Protein AF-A0A8H6Y2Z5-F1 (afdb_monomer_lite)

Sequence (189 aa):
MLFTASVKALIALSAAALNVVNAATWIPTKSTVVRIPSNGARYYMNNGGKIQELYTLATSTTPSSFNTWANSTQDFSPFGVSNVAPLSDITAVAWTFNGATKTRVFYQTNDGSIRVMMCCQNPQWAVDPTVIAVAPLGVNIHAFEASDSTGSAIVVVSWEDNLGQLTQRYTTDVNNVAPTWSTPVTIST

Secondary structure (DSSP, 8-state):
--------------SSS----S------SSEEEEE-TTS-EEEEEEETTEEEEEEE--SSSSGGG----EEPS--SGGGT---BPTT--EEEEEEEETTEEEEEEEEEBTTSEEEEEEE-TTT--EE-S---EE--TT--EEEEEEE-TTSPEEEEEEEE-TTS-EEEEEEE--TTS---PPPPEE---

Foldseek 3Di:
DDDDDDDDDDDDDDDDPPPPPDDPPDDQLAKDKEQFPQFGIWIWGDDPQFIWIWDDGCPDPDPVSRPDTDTDPCRVVVQPRGQFAVLWHKEKEWDDDPNKIKMKIWTAGPQQFIWIWIAIDPGDIHTQPDGQDRAPPNWHKDWYWDADPVRFIKIKIWTQHPVRFIKIWIFRDDDPDNTDIDPIDTDDD

pLDDT: mean 74.24, std 20.59, range [26.86, 96.25]

Organism: NCBI:txid230812

Radius of gyration: 19.44 Å; chains: 1; bounding box: 44×61×53 Å

Structure (mmCIF, N/CA/C/O backbone):
data_AF-A0A8H6Y2Z5-F1
#
_entry.id   AF-A0A8H6Y2Z5-F1
#
loop_
_atom_site.group_PDB
_atom_site.id
_atom_site.type_symbol
_atom_site.label_atom_id
_atom_site.label_alt_id
_atom_site.label_comp_id
_atom_site.label_asym_id
_atom_site.label_entity_id
_atom_site.label_seq_id
_atom_site.pdbx_PDB_ins_code
_atom_site.Cartn_x
_atom_site.Cartn_y
_atom_site.Cartn_z
_atom_site.occupancy
_atom_site.B_iso_or_equiv
_atom_site.auth_seq_id
_atom_site.auth_comp_id
_atom_site.auth_asym_id
_atom_site.auth_atom_id
_atom_site.pdbx_PDB_model_num
ATOM 1 N N . MET A 1 1 ? -12.378 -48.167 30.268 1.00 34.38 1 MET A N 1
ATOM 2 C CA . MET A 1 1 ? -12.121 -46.871 30.929 1.00 34.38 1 MET A CA 1
ATOM 3 C C . MET A 1 1 ? -11.091 -46.115 30.097 1.00 34.38 1 MET A C 1
ATOM 5 O O . MET A 1 1 ? -10.106 -46.730 29.723 1.00 34.38 1 MET A O 1
ATOM 9 N N . LEU A 1 2 ? -11.352 -44.824 29.864 1.00 27.58 2 LEU A N 1
ATOM 10 C CA . LEU A 1 2 ? -10.455 -43.756 29.388 1.00 27.58 2 LEU A CA 1
ATOM 11 C C . LEU A 1 2 ? -10.121 -43.595 27.877 1.00 27.58 2 LEU A C 1
ATOM 13 O O . LEU A 1 2 ? -9.272 -44.273 27.318 1.00 27.58 2 LEU A O 1
ATOM 17 N N . PHE A 1 3 ? -10.794 -42.571 27.327 1.00 26.86 3 PHE A N 1
ATOM 18 C CA . PHE A 1 3 ? -10.381 -41.438 26.473 1.00 26.86 3 PHE A CA 1
ATOM 19 C C . PHE A 1 3 ? -9.734 -41.592 25.077 1.00 26.86 3 PHE A C 1
ATOM 21 O O . PHE A 1 3 ? -8.632 -42.085 24.883 1.00 26.86 3 PHE A O 1
ATOM 28 N N . THR A 1 4 ? -10.444 -40.956 24.138 1.00 35.00 4 THR A N 1
ATOM 29 C CA . THR A 1 4 ? -10.061 -40.326 22.864 1.00 35.00 4 THR A CA 1
ATOM 30 C C . THR A 1 4 ? -8.853 -39.382 22.930 1.00 35.00 4 THR A C 1
ATOM 32 O O . THR A 1 4 ? -8.800 -38.558 23.839 1.00 35.00 4 THR A O 1
ATOM 35 N N . ALA A 1 5 ? -8.031 -39.348 21.870 1.00 29.14 5 ALA A N 1
ATOM 36 C CA . ALA A 1 5 ? -7.597 -38.103 21.212 1.00 29.14 5 ALA A CA 1
ATOM 37 C C . ALA A 1 5 ? -6.944 -38.376 19.841 1.00 29.14 5 ALA A C 1
ATOM 39 O O . ALA A 1 5 ? -6.016 -39.171 19.716 1.00 29.14 5 ALA A O 1
ATOM 40 N N . SER A 1 6 ? -7.432 -37.674 18.816 1.00 36.19 6 SER A N 1
ATOM 41 C CA . SER A 1 6 ? -6.853 -37.582 17.475 1.00 36.19 6 SER A CA 1
ATOM 42 C C . SER A 1 6 ? -5.510 -36.849 17.499 1.00 36.19 6 SER A C 1
ATOM 44 O O . SER A 1 6 ? -5.438 -35.747 18.048 1.00 36.19 6 SER A O 1
ATOM 46 N N . VAL A 1 7 ? -4.489 -37.368 16.819 1.00 29.33 7 VAL A N 1
ATOM 47 C CA . VAL A 1 7 ? -3.251 -36.617 16.567 1.00 29.33 7 VAL A CA 1
ATOM 48 C C . VAL A 1 7 ? -3.222 -36.201 15.101 1.00 29.33 7 VAL A C 1
ATOM 50 O O . VAL A 1 7 ? -3.086 -37.023 14.198 1.00 29.33 7 VAL A O 1
ATOM 53 N N . LYS A 1 8 ? -3.409 -34.894 14.888 1.00 32.91 8 LYS A N 1
ATOM 54 C CA . LYS A 1 8 ? -3.203 -34.190 13.619 1.00 32.91 8 LYS A CA 1
ATOM 55 C C . LYS A 1 8 ? -1.786 -34.468 13.108 1.00 32.91 8 LYS A C 1
ATOM 57 O O . LYS A 1 8 ? -0.822 -34.290 13.849 1.00 32.91 8 LYS A O 1
ATOM 62 N N . ALA A 1 9 ? -1.672 -34.861 11.843 1.00 30.03 9 ALA A N 1
ATOM 63 C CA . ALA A 1 9 ? -0.396 -34.995 11.154 1.00 30.03 9 ALA A CA 1
ATOM 64 C C . ALA A 1 9 ? 0.289 -33.622 11.056 1.00 30.03 9 ALA 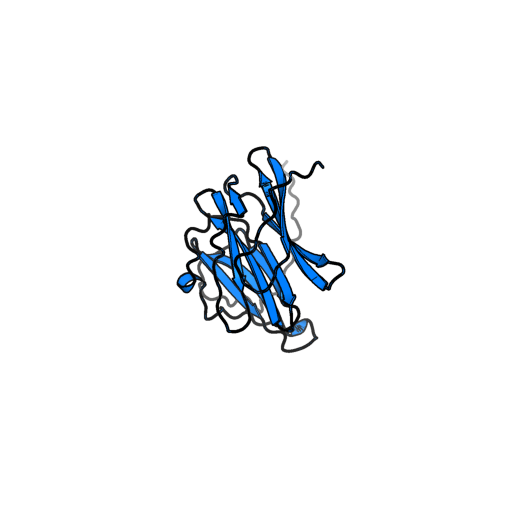A C 1
ATOM 66 O O . ALA A 1 9 ? -0.183 -32.724 10.359 1.00 30.03 9 ALA A O 1
ATOM 67 N N . LEU A 1 10 ? 1.389 -33.461 11.789 1.00 28.58 10 LEU A N 1
ATOM 68 C CA . LEU A 1 10 ? 2.304 -32.335 11.674 1.00 28.58 10 LEU A CA 1
ATOM 69 C C . LEU A 1 10 ? 3.278 -32.655 10.533 1.00 28.58 10 LEU A C 1
ATOM 71 O O . LEU A 1 10 ? 4.023 -33.631 10.605 1.00 28.58 10 LEU A O 1
ATOM 75 N N . ILE A 1 11 ? 3.234 -31.866 9.459 1.00 32.66 11 ILE A N 1
ATOM 76 C CA . ILE A 1 11 ? 4.152 -31.991 8.323 1.00 32.66 11 ILE A CA 1
ATOM 77 C C . ILE A 1 11 ? 5.562 -31.652 8.814 1.00 32.66 11 ILE A C 1
ATOM 79 O O . ILE A 1 11 ? 5.846 -30.517 9.195 1.00 32.66 11 ILE A O 1
ATOM 83 N N . ALA A 1 12 ? 6.443 -32.649 8.803 1.00 30.94 12 ALA A N 1
ATOM 84 C CA . ALA A 1 12 ? 7.867 -32.476 9.028 1.00 30.94 12 ALA A CA 1
ATOM 85 C C . ALA A 1 12 ? 8.504 -31.831 7.786 1.00 30.94 12 ALA A C 1
ATOM 87 O O . ALA A 1 12 ? 8.706 -32.498 6.772 1.00 30.94 12 ALA A O 1
ATOM 88 N N . LEU A 1 13 ? 8.834 -30.540 7.860 1.00 32.78 13 LEU A N 1
ATOM 89 C CA . LEU A 1 13 ? 9.840 -29.944 6.980 1.00 32.78 13 LEU A CA 1
ATOM 90 C C . LEU A 1 13 ? 11.221 -30.145 7.617 1.00 32.78 13 LEU A C 1
ATOM 92 O O . LEU A 1 13 ? 11.452 -29.812 8.777 1.00 32.78 13 LEU A O 1
ATOM 96 N N . SER A 1 14 ? 12.112 -30.764 6.847 1.00 34.69 14 SER A N 1
ATOM 97 C CA . SER A 1 14 ? 13.429 -31.255 7.247 1.00 34.69 14 SER A CA 1
ATOM 98 C C . SER A 1 14 ? 14.367 -30.164 7.774 1.00 34.69 14 SER A C 1
ATOM 100 O O . SER A 1 14 ? 14.517 -29.096 7.181 1.00 34.69 14 SER A O 1
ATOM 102 N N . ALA A 1 15 ? 15.059 -30.504 8.860 1.00 33.19 15 ALA A N 1
ATOM 103 C CA . ALA A 1 15 ? 15.931 -29.682 9.694 1.00 33.19 15 ALA A CA 1
ATOM 104 C C . ALA A 1 15 ? 17.289 -29.281 9.064 1.00 33.19 15 ALA A C 1
ATOM 106 O O . ALA A 1 15 ? 18.331 -29.450 9.690 1.00 33.19 15 ALA A O 1
ATOM 107 N N . ALA A 1 16 ? 17.302 -28.726 7.847 1.00 33.44 16 ALA A N 1
ATOM 108 C CA . ALA A 1 16 ? 18.544 -28.307 7.173 1.00 33.44 16 ALA A CA 1
ATOM 109 C C . ALA A 1 16 ? 18.646 -26.802 6.840 1.00 33.44 16 ALA A C 1
ATOM 111 O O . ALA A 1 16 ? 19.576 -26.399 6.149 1.00 33.44 16 ALA A O 1
ATOM 112 N N . ALA A 1 17 ? 17.748 -25.950 7.350 1.00 36.38 17 ALA A N 1
ATOM 113 C CA . ALA A 1 17 ? 17.859 -24.491 7.174 1.00 36.38 17 ALA A CA 1
ATOM 114 C C . ALA A 1 17 ? 17.464 -23.659 8.410 1.00 36.38 17 ALA A C 1
ATOM 116 O O . ALA A 1 17 ? 17.280 -22.450 8.305 1.00 36.38 17 ALA A O 1
ATOM 117 N N . LEU A 1 18 ? 17.355 -24.270 9.595 1.00 35.56 18 LEU A N 1
ATOM 118 C CA . LEU A 1 18 ? 17.044 -23.544 10.829 1.00 35.56 18 LEU A CA 1
ATOM 119 C C . LEU A 1 18 ? 18.318 -23.272 11.636 1.00 35.56 18 LEU A C 1
ATOM 121 O O . LEU A 1 18 ? 18.505 -23.786 12.731 1.00 35.56 18 LEU A O 1
ATOM 125 N N . ASN A 1 19 ? 19.202 -22.458 11.063 1.00 36.62 19 ASN A N 1
ATOM 126 C CA . ASN A 1 19 ? 20.295 -21.821 11.796 1.00 36.62 19 ASN A CA 1
ATOM 127 C C . ASN A 1 19 ? 20.024 -20.308 11.872 1.00 36.62 19 ASN A C 1
ATOM 129 O O . ASN A 1 19 ? 20.845 -19.480 11.486 1.00 36.62 19 ASN A O 1
ATOM 133 N N . VAL A 1 20 ? 18.811 -19.950 12.313 1.00 43.00 20 VAL A N 1
ATOM 134 C CA . VAL A 1 20 ? 18.453 -18.566 12.645 1.00 43.00 20 VAL A CA 1
ATOM 135 C C . VAL A 1 20 ? 18.860 -18.340 14.094 1.00 43.00 20 VAL A C 1
ATOM 137 O O . VAL A 1 20 ? 18.147 -18.657 15.042 1.00 43.00 20 VAL A O 1
ATOM 140 N N . VAL A 1 21 ? 20.082 -17.849 14.232 1.00 34.19 21 VAL A N 1
ATOM 141 C CA . VAL A 1 21 ? 20.718 -17.419 15.471 1.00 34.19 21 VAL A CA 1
ATOM 142 C C . VAL A 1 21 ? 19.841 -16.361 16.150 1.00 34.19 21 VAL A C 1
ATOM 144 O O . VAL A 1 21 ? 19.713 -15.263 15.628 1.00 34.19 21 VAL A O 1
ATOM 147 N N . ASN A 1 22 ? 19.251 -16.688 17.303 1.00 38.28 22 ASN A N 1
ATOM 148 C CA . ASN A 1 22 ? 18.897 -15.760 18.391 1.00 38.28 22 ASN A CA 1
ATOM 149 C C . ASN A 1 22 ? 18.207 -14.422 18.021 1.00 38.28 22 ASN A C 1
ATOM 151 O O . ASN A 1 22 ? 18.376 -13.419 18.715 1.00 38.28 22 ASN A O 1
ATOM 155 N N . ALA A 1 23 ? 17.417 -14.381 16.948 1.00 39.19 23 ALA A N 1
ATOM 156 C CA . ALA A 1 23 ? 16.554 -13.248 16.656 1.00 39.19 23 ALA A CA 1
ATOM 157 C C . ALA A 1 23 ? 15.327 -13.367 17.562 1.00 39.19 23 ALA A C 1
ATOM 159 O O . ALA A 1 23 ? 14.676 -14.413 17.572 1.00 39.19 23 ALA A O 1
ATOM 160 N N . ALA A 1 24 ? 15.035 -12.323 18.343 1.00 38.81 24 ALA A N 1
ATOM 161 C CA . ALA A 1 24 ? 13.789 -12.203 19.090 1.00 38.81 24 ALA A CA 1
ATOM 162 C C . ALA A 1 24 ? 12.630 -12.741 18.239 1.00 38.81 24 ALA A C 1
ATOM 164 O O . ALA A 1 24 ? 12.545 -12.410 17.056 1.00 38.81 24 ALA A O 1
ATOM 165 N N . THR A 1 25 ? 11.790 -13.600 18.820 1.00 42.88 25 THR A N 1
ATOM 166 C CA . THR A 1 25 ? 10.601 -14.183 18.186 1.00 42.88 25 THR A CA 1
ATOM 167 C C . THR A 1 25 ? 9.649 -13.068 17.777 1.00 42.88 25 THR A C 1
ATOM 169 O O . THR A 1 25 ? 8.729 -12.698 18.502 1.00 42.88 25 THR A O 1
ATOM 172 N N . TRP A 1 26 ? 9.933 -12.483 16.627 1.00 50.44 26 TRP A N 1
ATOM 173 C CA . TRP A 1 26 ? 9.213 -11.380 16.048 1.00 50.44 26 TRP A CA 1
ATOM 174 C C . TRP A 1 26 ? 8.300 -11.982 14.993 1.00 50.44 26 TRP A C 1
ATOM 176 O O . TRP A 1 26 ? 8.748 -12.438 13.942 1.00 50.44 26 TRP A O 1
ATOM 186 N N . ILE A 1 27 ? 7.019 -12.079 15.334 1.00 51.91 27 ILE A N 1
ATOM 187 C CA . ILE A 1 27 ? 5.987 -12.534 14.411 1.00 51.91 27 ILE A CA 1
ATOM 188 C C . ILE A 1 27 ? 5.351 -11.262 13.841 1.00 51.91 27 ILE A C 1
ATOM 190 O O . ILE A 1 27 ? 4.636 -10.584 14.583 1.00 51.91 27 ILE A O 1
ATOM 194 N N . PRO A 1 28 ? 5.603 -10.899 12.568 1.00 56.28 28 PRO A N 1
ATOM 195 C CA . PRO A 1 28 ? 4.847 -9.835 11.922 1.00 56.28 28 PRO A CA 1
ATOM 196 C C . PRO A 1 28 ? 3.374 -10.225 11.959 1.00 56.28 28 PRO A C 1
ATOM 198 O O . PRO A 1 28 ? 2.991 -11.264 11.426 1.00 56.28 28 PRO A O 1
ATOM 201 N N . THR A 1 29 ? 2.540 -9.421 12.608 1.00 62.94 29 THR A N 1
ATOM 202 C CA . THR A 1 29 ? 1.110 -9.727 12.735 1.00 62.94 29 THR A CA 1
ATOM 203 C C . THR A 1 29 ? 0.321 -9.343 11.488 1.00 62.94 29 THR A C 1
ATOM 205 O O . THR A 1 29 ? -0.722 -9.940 11.229 1.00 62.94 29 THR A O 1
ATOM 208 N N . LYS A 1 30 ? 0.836 -8.391 10.698 1.00 79.69 30 LYS A N 1
ATOM 209 C CA . LYS A 1 30 ? 0.305 -7.959 9.402 1.00 79.69 30 LYS A CA 1
ATOM 210 C C . LYS A 1 30 ? 1.442 -7.489 8.493 1.00 79.69 30 LYS A C 1
ATOM 212 O O . LYS A 1 30 ? 2.317 -6.725 8.913 1.00 79.69 30 LYS A O 1
ATOM 217 N N . SER A 1 31 ? 1.450 -7.988 7.265 1.00 86.19 31 SER A N 1
ATOM 218 C CA . SER A 1 31 ? 2.488 -7.729 6.275 1.00 86.19 31 SER A CA 1
ATOM 219 C C . SER A 1 31 ? 1.970 -7.994 4.868 1.00 86.19 31 SER A C 1
ATOM 221 O O . SER A 1 31 ? 0.948 -8.651 4.677 1.00 86.19 31 SER A O 1
ATOM 223 N N . THR A 1 32 ? 2.694 -7.496 3.872 1.00 90.88 32 THR A N 1
ATOM 224 C CA . THR A 1 32 ? 2.345 -7.704 2.466 1.00 90.88 32 THR A CA 1
ATOM 225 C C . THR A 1 32 ? 3.580 -7.951 1.625 1.00 90.88 32 THR A C 1
ATOM 227 O O . THR A 1 32 ? 4.652 -7.407 1.895 1.00 90.88 32 THR A O 1
ATOM 230 N N . VAL A 1 33 ? 3.417 -8.772 0.591 1.00 89.69 33 VAL A N 1
ATOM 231 C CA . VAL A 1 33 ? 4.397 -8.947 -0.478 1.00 89.69 33 VAL A CA 1
ATOM 232 C C . VAL A 1 33 ? 3.806 -8.356 -1.746 1.00 89.69 33 VAL A C 1
ATOM 234 O O . VAL A 1 33 ? 2.693 -8.704 -2.132 1.00 89.69 33 VAL A O 1
ATOM 237 N N . VAL A 1 34 ? 4.583 -7.529 -2.437 1.00 88.56 34 VAL A N 1
ATOM 238 C CA . VAL A 1 34 ? 4.234 -7.037 -3.768 1.00 88.56 34 VAL A CA 1
ATOM 239 C C . VAL A 1 34 ? 5.291 -7.467 -4.774 1.00 88.56 34 VAL A C 1
ATOM 241 O O . VAL A 1 34 ? 6.500 -7.363 -4.536 1.00 88.56 34 VAL A O 1
ATOM 244 N N . ARG A 1 35 ? 4.831 -7.967 -5.923 1.00 87.38 35 ARG A N 1
ATOM 245 C CA . ARG A 1 35 ? 5.702 -8.230 -7.066 1.00 87.38 35 ARG A CA 1
ATOM 246 C C . ARG A 1 35 ? 6.081 -6.900 -7.702 1.00 87.38 35 ARG A C 1
ATOM 248 O O . ARG A 1 35 ? 5.212 -6.112 -8.055 1.00 87.38 35 ARG A O 1
ATOM 255 N N . ILE A 1 36 ? 7.372 -6.690 -7.913 1.00 85.06 36 ILE A N 1
ATOM 256 C CA . ILE A 1 36 ? 7.870 -5.542 -8.658 1.00 85.06 36 ILE A CA 1
ATOM 257 C C . ILE A 1 36 ? 7.947 -5.926 -10.138 1.00 85.06 36 ILE A C 1
ATOM 259 O O . ILE A 1 36 ? 8.690 -6.859 -10.458 1.00 85.06 36 ILE A O 1
ATOM 263 N N . PRO A 1 37 ? 7.219 -5.238 -11.045 1.00 78.25 37 PRO A N 1
ATOM 264 C CA . PRO A 1 37 ? 7.083 -5.642 -12.448 1.00 78.25 37 PRO A CA 1
ATOM 265 C C . PRO A 1 37 ? 8.396 -5.951 -13.182 1.00 78.25 37 PRO A C 1
ATOM 267 O O . PRO A 1 37 ? 8.399 -6.791 -14.079 1.00 78.25 37 PRO A O 1
ATOM 270 N N . SER A 1 38 ? 9.513 -5.337 -12.781 1.00 71.94 38 SER A N 1
ATOM 271 C CA . SER A 1 38 ? 10.826 -5.524 -13.410 1.00 71.94 38 SER A CA 1
ATOM 272 C C . SER A 1 38 ? 11.960 -5.928 -12.461 1.00 71.94 38 SER A C 1
ATOM 274 O O . SER A 1 38 ? 13.086 -6.087 -12.920 1.00 71.94 38 SER A O 1
ATOM 276 N N . ASN A 1 39 ? 11.717 -6.072 -11.151 1.00 73.81 39 ASN A N 1
ATOM 277 C CA . ASN A 1 39 ? 12.818 -6.119 -10.178 1.00 73.81 39 ASN A CA 1
ATOM 278 C C . ASN A 1 39 ? 12.535 -6.961 -8.923 1.00 73.81 39 ASN A C 1
ATOM 280 O O . ASN A 1 39 ? 12.851 -6.573 -7.799 1.00 73.81 39 ASN A O 1
ATOM 284 N N . GLY A 1 40 ? 11.920 -8.124 -9.122 1.00 81.56 40 GLY A N 1
ATOM 285 C CA . GLY A 1 40 ? 11.704 -9.106 -8.066 1.00 81.56 40 GLY A CA 1
ATOM 286 C C . GLY A 1 40 ? 10.489 -8.809 -7.195 1.00 81.56 40 GLY A C 1
ATOM 287 O O . GLY A 1 40 ? 9.378 -8.686 -7.709 1.00 81.56 40 GLY A O 1
ATOM 288 N N . ALA A 1 41 ? 10.679 -8.759 -5.879 1.00 84.50 41 ALA A N 1
ATOM 289 C CA . ALA A 1 41 ? 9.593 -8.557 -4.926 1.00 84.50 41 ALA A CA 1
ATOM 290 C C . ALA A 1 41 ? 10.033 -7.702 -3.737 1.00 84.50 41 ALA A C 1
ATOM 292 O O . ALA A 1 41 ? 11.218 -7.624 -3.392 1.00 84.50 41 ALA A O 1
ATOM 293 N N . ARG A 1 42 ? 9.050 -7.062 -3.109 1.00 85.12 42 ARG A N 1
ATOM 294 C CA . ARG A 1 42 ? 9.203 -6.319 -1.858 1.00 85.12 42 ARG A CA 1
ATOM 295 C C . ARG A 1 42 ? 8.268 -6.896 -0.816 1.00 85.12 42 ARG A C 1
ATOM 297 O O . ARG A 1 42 ? 7.158 -7.302 -1.148 1.00 85.12 42 ARG A O 1
ATOM 304 N N . TYR A 1 43 ? 8.724 -6.917 0.425 1.00 87.06 43 TYR A N 1
ATOM 305 C CA . TYR A 1 43 ? 7.958 -7.346 1.580 1.00 87.06 43 TYR A CA 1
ATOM 306 C C . TYR A 1 43 ? 7.941 -6.216 2.601 1.00 87.06 43 TYR A C 1
ATOM 308 O O . TYR A 1 43 ? 8.998 -5.750 3.026 1.00 87.06 43 TYR A O 1
ATOM 316 N N . TYR A 1 44 ? 6.742 -5.776 2.968 1.00 87.44 44 TYR A N 1
ATOM 317 C CA . TYR A 1 44 ? 6.514 -4.667 3.884 1.00 87.44 44 TYR A CA 1
ATOM 318 C C . TYR A 1 44 ? 5.861 -5.165 5.163 1.00 87.44 44 TYR A C 1
ATOM 320 O O . TYR A 1 44 ? 4.942 -5.984 5.123 1.00 87.44 44 TYR A O 1
ATOM 328 N N . MET A 1 45 ? 6.320 -4.652 6.300 1.00 86.56 45 MET A N 1
ATOM 329 C CA . MET A 1 45 ? 5.838 -5.073 7.615 1.00 86.56 45 MET A CA 1
ATOM 330 C C . MET A 1 45 ? 5.916 -3.942 8.642 1.00 86.56 45 MET A C 1
ATOM 332 O O . MET A 1 45 ? 6.770 -3.063 8.527 1.00 86.56 45 MET A O 1
ATOM 336 N N . ASN A 1 46 ? 5.056 -3.978 9.664 1.00 85.44 46 ASN A N 1
ATOM 337 C CA . ASN A 1 46 ? 5.139 -3.047 10.788 1.00 85.44 46 ASN A CA 1
ATOM 338 C C . ASN A 1 46 ? 6.183 -3.542 11.790 1.00 85.44 46 ASN A C 1
ATOM 340 O O . ASN A 1 46 ? 5.928 -4.521 12.485 1.00 85.44 46 ASN A O 1
ATOM 344 N N . ASN A 1 47 ? 7.305 -2.837 11.908 1.00 82.19 47 ASN A N 1
ATOM 345 C CA . ASN A 1 47 ? 8.339 -3.087 12.901 1.00 82.19 47 ASN A CA 1
ATOM 346 C C . ASN A 1 47 ? 8.395 -1.944 13.926 1.00 82.19 47 ASN A C 1
ATOM 348 O O . ASN A 1 47 ? 8.990 -0.893 13.685 1.00 82.19 47 ASN A O 1
ATOM 352 N N . GLY A 1 48 ? 7.752 -2.145 15.080 1.00 79.62 48 GLY A N 1
ATOM 353 C CA . GLY A 1 48 ? 7.843 -1.217 16.211 1.00 79.62 48 GLY A CA 1
ATOM 354 C C . GLY A 1 48 ? 7.261 0.173 15.930 1.00 79.62 48 GLY A C 1
ATOM 355 O O . GLY A 1 48 ? 7.834 1.173 16.359 1.00 79.62 48 GLY A O 1
ATOM 356 N N . GLY A 1 49 ? 6.152 0.252 15.186 1.00 83.88 49 GLY A N 1
ATOM 357 C CA . GLY A 1 49 ? 5.503 1.520 14.833 1.00 83.88 49 GLY A CA 1
ATOM 358 C C . GLY A 1 49 ? 6.111 2.219 13.615 1.00 83.88 49 GLY A C 1
ATOM 359 O O . GLY A 1 49 ? 5.804 3.3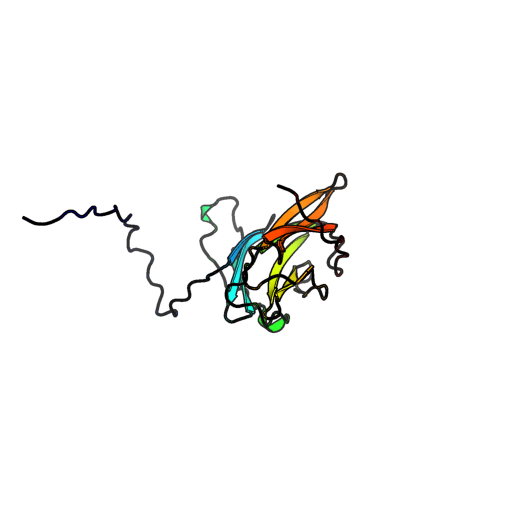85 13.354 1.00 83.88 49 GLY A O 1
ATOM 360 N N . LYS A 1 50 ? 6.964 1.510 12.873 1.00 84.38 50 LYS A N 1
ATOM 361 C CA . LYS A 1 50 ? 7.563 1.922 11.599 1.00 84.38 50 LYS A CA 1
ATOM 362 C C . LYS A 1 50 ? 7.245 0.880 10.533 1.00 84.38 50 LYS A C 1
ATOM 364 O O . LYS A 1 50 ? 6.943 -0.263 10.862 1.00 84.38 50 LYS A O 1
ATOM 369 N N . ILE A 1 51 ? 7.370 1.240 9.260 1.00 85.19 51 ILE A N 1
ATOM 370 C CA . ILE A 1 51 ? 7.374 0.248 8.175 1.00 85.19 51 ILE A CA 1
ATOM 371 C C . ILE A 1 51 ? 8.816 -0.200 7.937 1.00 85.19 51 ILE A C 1
ATOM 373 O O . ILE A 1 51 ? 9.732 0.620 7.927 1.00 85.19 51 ILE A O 1
ATOM 377 N N . GLN A 1 52 ? 9.023 -1.496 7.736 1.00 82.44 52 GLN A N 1
ATOM 378 C CA . GLN A 1 52 ? 10.285 -2.066 7.269 1.00 82.44 52 GLN A CA 1
ATOM 379 C C . GLN A 1 52 ? 10.077 -2.716 5.900 1.00 82.44 52 GLN A C 1
ATOM 381 O O . GLN A 1 52 ? 9.072 -3.395 5.687 1.00 82.44 52 GLN A O 1
ATOM 386 N N . GLU A 1 53 ? 11.034 -2.518 4.989 1.00 83.25 53 GLU A N 1
ATOM 387 C CA . GLU A 1 53 ? 11.110 -3.199 3.693 1.00 83.25 53 GLU A CA 1
ATOM 388 C C . GLU A 1 53 ? 12.211 -4.256 3.705 1.00 83.25 53 GLU A C 1
ATOM 390 O O . GLU A 1 53 ? 13.384 -3.961 3.955 1.00 83.25 53 GLU A O 1
ATOM 395 N N . LEU A 1 54 ? 11.837 -5.478 3.336 1.00 81.75 54 LEU A N 1
ATOM 396 C CA . LEU A 1 54 ? 12.771 -6.442 2.770 1.00 81.75 54 LEU A CA 1
ATOM 397 C C . LEU A 1 54 ? 12.586 -6.474 1.264 1.00 81.75 54 LEU A C 1
ATOM 399 O O . LEU A 1 54 ? 11.475 -6.324 0.748 1.00 81.75 54 LEU A O 1
ATOM 403 N N . TYR A 1 55 ? 13.671 -6.732 0.552 1.00 78.31 55 TYR A N 1
ATOM 404 C CA . TYR A 1 55 ? 13.613 -6.884 -0.885 1.00 78.31 55 TYR A CA 1
ATOM 405 C C . TYR A 1 55 ? 14.401 -8.077 -1.381 1.00 78.31 55 TYR A C 1
ATOM 407 O O . TYR A 1 55 ? 15.382 -8.512 -0.782 1.00 78.31 55 TYR A O 1
ATOM 415 N N . THR A 1 56 ? 13.974 -8.562 -2.535 1.00 77.44 56 THR A N 1
ATOM 416 C CA . THR A 1 56 ? 14.697 -9.541 -3.329 1.00 77.44 56 THR A CA 1
ATOM 417 C C . THR A 1 56 ? 14.689 -9.073 -4.778 1.00 77.44 56 THR A C 1
ATOM 419 O O . THR A 1 56 ? 13.694 -8.523 -5.260 1.00 77.44 56 THR A O 1
ATOM 422 N N . LEU A 1 57 ? 15.821 -9.223 -5.459 1.00 75.50 57 LEU A N 1
ATOM 423 C CA . LEU A 1 57 ? 15.980 -8.817 -6.851 1.00 75.50 57 LEU A CA 1
ATOM 424 C C . LEU A 1 57 ? 15.764 -10.038 -7.740 1.00 75.50 57 LEU A C 1
ATOM 426 O O . LEU A 1 57 ? 16.301 -11.113 -7.474 1.00 75.50 57 LEU A O 1
ATOM 430 N N . ALA A 1 58 ? 15.012 -9.869 -8.825 1.00 67.62 58 ALA A N 1
ATOM 431 C CA . ALA A 1 58 ? 14.957 -10.889 -9.862 1.00 67.62 58 ALA A CA 1
ATOM 432 C C . ALA A 1 58 ? 16.273 -10.845 -10.649 1.00 67.62 58 ALA A C 1
ATOM 434 O O . ALA A 1 58 ? 16.430 -10.054 -11.572 1.00 67.62 58 ALA A O 1
ATOM 435 N N . THR A 1 59 ? 17.235 -11.682 -10.269 1.00 63.09 59 THR A N 1
ATOM 436 C CA . THR A 1 59 ? 18.470 -11.896 -11.044 1.00 63.09 59 THR A CA 1
ATOM 437 C C . THR A 1 59 ? 18.270 -12.897 -12.188 1.00 63.09 59 THR A C 1
ATOM 439 O O . THR A 1 59 ? 19.161 -13.079 -13.012 1.00 63.09 59 THR A O 1
ATOM 442 N N . SER A 1 60 ? 17.099 -13.542 -12.248 1.00 54.56 60 SER A N 1
ATOM 443 C CA . SER A 1 60 ? 16.709 -14.536 -13.247 1.00 54.56 60 SER A CA 1
ATOM 444 C C . SER A 1 60 ? 15.183 -14.559 -13.422 1.00 54.56 60 SER A C 1
ATOM 446 O O . SER A 1 60 ? 14.431 -14.131 -12.545 1.00 54.56 60 SER A O 1
ATOM 448 N N . THR A 1 61 ? 14.715 -15.087 -14.554 1.00 57.62 61 THR A N 1
ATOM 449 C CA . THR A 1 61 ? 13.298 -15.389 -14.819 1.00 57.62 61 THR A CA 1
ATOM 450 C C . THR A 1 61 ? 12.825 -16.685 -14.149 1.00 57.62 61 THR A C 1
ATOM 452 O O . THR A 1 61 ? 11.635 -16.997 -14.177 1.00 57.62 61 THR A O 1
ATOM 455 N N . THR A 1 62 ? 13.729 -17.452 -13.532 1.00 51.22 62 THR A N 1
ATOM 456 C CA . THR A 1 62 ? 13.411 -18.706 -12.836 1.00 51.22 62 THR A CA 1
ATOM 457 C C . THR A 1 62 ? 12.968 -18.453 -11.388 1.00 51.22 62 THR A C 1
ATOM 459 O O . THR A 1 62 ? 13.723 -17.829 -10.645 1.00 51.22 62 THR A O 1
ATOM 462 N N . PRO A 1 63 ? 11.834 -19.009 -10.914 1.00 53.84 63 PRO A N 1
ATOM 463 C CA . PRO A 1 63 ? 11.341 -18.810 -9.541 1.00 53.84 63 PRO A CA 1
ATOM 464 C C . PRO A 1 63 ? 12.329 -19.179 -8.417 1.00 53.84 63 PRO A C 1
ATOM 466 O O . PRO A 1 63 ? 12.198 -18.712 -7.292 1.00 53.84 63 PRO A O 1
ATOM 469 N N . SER A 1 64 ? 13.334 -20.008 -8.696 1.00 49.53 64 SER A N 1
ATOM 470 C CA . SER A 1 64 ? 14.348 -20.426 -7.723 1.00 49.53 64 SER A CA 1
ATOM 471 C C . SER A 1 64 ? 15.372 -19.341 -7.359 1.00 49.53 64 SER A C 1
ATOM 473 O O . SER A 1 64 ? 16.095 -19.513 -6.380 1.00 49.53 64 SER A O 1
ATOM 475 N N . SER A 1 65 ? 15.443 -18.219 -8.089 1.00 46.75 65 SER A N 1
ATOM 476 C CA . SER A 1 65 ? 16.387 -17.129 -7.786 1.00 46.75 65 SER A CA 1
ATOM 477 C C . SER A 1 65 ? 15.924 -16.187 -6.665 1.00 46.75 65 SER A C 1
ATOM 479 O O . SER A 1 65 ? 16.662 -15.281 -6.296 1.00 46.75 65 SER A O 1
ATOM 481 N N . PHE A 1 66 ? 14.734 -16.398 -6.092 1.00 54.62 66 PHE A N 1
ATOM 482 C CA . PHE A 1 66 ? 14.177 -15.620 -4.972 1.00 54.62 66 PHE A CA 1
ATOM 483 C C . PHE A 1 66 ? 14.654 -16.107 -3.591 1.00 54.62 66 PHE A C 1
ATOM 485 O O . PHE A 1 66 ? 13.894 -16.136 -2.625 1.00 54.62 66 PHE A O 1
ATOM 492 N N . ASN A 1 67 ? 15.901 -16.558 -3.483 1.00 54.09 67 ASN A N 1
ATOM 493 C CA . ASN A 1 67 ? 16.390 -17.235 -2.279 1.00 54.09 67 ASN A CA 1
ATOM 494 C C . ASN A 1 67 ? 17.025 -16.295 -1.242 1.00 54.09 67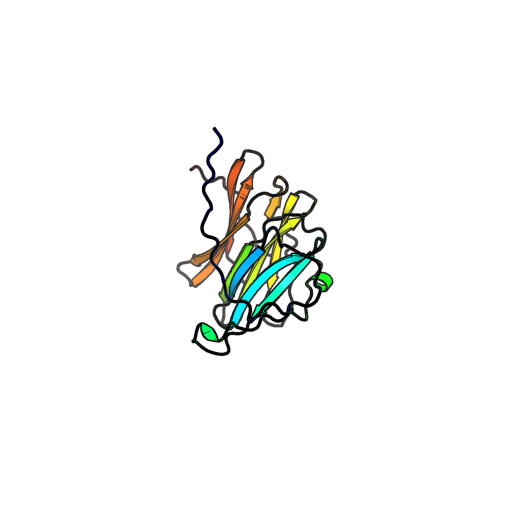 ASN A C 1
ATOM 496 O O . ASN A 1 67 ? 17.359 -16.744 -0.147 1.00 54.09 67 ASN A O 1
ATOM 500 N N . THR A 1 68 ? 17.194 -15.009 -1.562 1.00 63.53 68 THR A N 1
ATOM 501 C CA . THR A 1 68 ? 17.810 -14.029 -0.661 1.00 63.53 68 THR A CA 1
ATOM 502 C C . THR A 1 68 ? 16.938 -12.789 -0.520 1.00 63.53 68 THR A C 1
ATOM 504 O O . THR A 1 68 ? 16.586 -12.128 -1.499 1.00 63.53 68 THR A O 1
ATOM 507 N N . TRP A 1 69 ? 16.586 -12.495 0.731 1.00 67.88 69 TRP A N 1
ATOM 508 C CA . TRP A 1 69 ? 15.949 -11.253 1.144 1.00 67.88 69 TRP A CA 1
ATOM 509 C C . TRP A 1 69 ? 16.996 -10.399 1.843 1.00 67.88 69 TRP A C 1
ATOM 511 O O . TRP A 1 69 ? 17.608 -10.834 2.818 1.00 67.88 69 TRP A O 1
ATOM 521 N N . ALA A 1 70 ? 17.211 -9.194 1.334 1.00 65.19 70 ALA A N 1
ATOM 522 C CA . ALA A 1 70 ? 18.057 -8.203 1.971 1.00 65.19 70 ALA A CA 1
ATOM 523 C C . ALA A 1 70 ? 17.178 -7.184 2.697 1.00 65.19 70 ALA A C 1
ATOM 525 O O . ALA A 1 70 ? 16.112 -6.802 2.204 1.00 65.19 70 ALA A O 1
ATOM 526 N N . ASN A 1 71 ? 17.649 -6.712 3.853 1.00 65.50 71 ASN A N 1
ATOM 527 C CA . ASN A 1 71 ? 17.135 -5.467 4.404 1.00 65.50 71 ASN A CA 1
ATOM 528 C C . ASN A 1 71 ? 17.405 -4.366 3.386 1.00 65.50 71 ASN A C 1
ATOM 530 O O . ASN A 1 71 ? 18.534 -4.226 2.901 1.00 65.50 71 ASN A O 1
ATOM 534 N N . SER A 1 72 ? 16.379 -3.578 3.076 1.00 62.94 72 SER A N 1
ATOM 535 C CA . SER A 1 72 ? 16.619 -2.283 2.460 1.00 62.94 72 SER A CA 1
ATOM 536 C C . SER A 1 72 ? 17.578 -1.526 3.383 1.00 62.94 72 SER A C 1
ATOM 538 O O . SER A 1 72 ? 17.317 -1.405 4.576 1.00 62.94 72 SER A O 1
ATOM 540 N N . THR A 1 73 ? 18.717 -1.040 2.875 1.00 54.03 73 THR A N 1
ATOM 541 C CA . THR A 1 73 ? 19.579 -0.118 3.649 1.00 54.03 73 THR A CA 1
ATOM 542 C C . THR A 1 73 ? 18.828 1.167 4.015 1.00 54.03 73 THR A C 1
ATOM 544 O O . THR A 1 73 ? 19.268 1.943 4.858 1.00 54.03 73 THR A O 1
ATOM 547 N N . GLN A 1 74 ? 17.676 1.367 3.381 1.00 51.06 74 GLN A N 1
ATOM 548 C CA . GLN A 1 74 ? 16.632 2.292 3.748 1.00 51.06 74 GLN A CA 1
ATOM 549 C C . GLN A 1 74 ? 15.683 1.611 4.744 1.00 51.06 74 GLN A C 1
ATOM 551 O O . GLN A 1 74 ? 14.611 1.140 4.372 1.00 51.06 74 GLN A O 1
ATOM 556 N N . ASP A 1 75 ? 16.041 1.592 6.030 1.00 48.00 75 ASP A N 1
ATOM 557 C CA . ASP A 1 75 ? 14.985 1.583 7.047 1.00 48.00 75 ASP A CA 1
ATOM 558 C C . ASP A 1 75 ? 14.025 2.729 6.691 1.00 48.00 75 ASP A C 1
ATOM 560 O O . ASP A 1 75 ? 14.489 3.820 6.355 1.00 48.00 75 ASP A O 1
ATOM 564 N N . PHE A 1 76 ? 12.700 2.555 6.754 1.00 54.66 76 PHE A N 1
ATOM 565 C CA . PHE A 1 76 ? 11.814 3.694 6.465 1.00 54.66 76 PHE A CA 1
ATOM 566 C C . PHE A 1 76 ? 11.806 4.759 7.569 1.00 54.66 76 PHE A C 1
ATOM 568 O O . PHE A 1 76 ? 11.155 5.796 7.446 1.00 54.66 76 PHE A O 1
ATOM 575 N N . SER A 1 77 ? 12.579 4.528 8.635 1.00 44.25 77 SER A N 1
ATOM 576 C CA . SER A 1 77 ? 12.794 5.459 9.740 1.00 44.25 77 SER A CA 1
ATOM 577 C C . SER A 1 77 ? 13.254 6.860 9.283 1.00 44.25 77 SER A C 1
ATOM 579 O O . SER A 1 77 ? 12.706 7.829 9.800 1.00 44.25 77 SER A O 1
ATOM 581 N N . PRO A 1 78 ? 14.210 7.027 8.345 1.00 44.59 78 PRO A N 1
ATOM 582 C CA . PRO A 1 78 ? 14.549 8.323 7.747 1.00 44.59 78 PRO A CA 1
ATOM 583 C C . PRO A 1 78 ? 13.466 8.981 6.874 1.00 44.59 78 PRO A C 1
ATOM 585 O O . PRO A 1 78 ? 13.588 10.172 6.609 1.00 44.59 78 PRO A O 1
ATOM 588 N N . PHE A 1 79 ? 12.410 8.278 6.443 1.00 55.38 79 PHE A N 1
ATOM 589 C CA . PHE A 1 79 ? 11.395 8.826 5.519 1.00 55.38 79 PHE A CA 1
ATOM 590 C C . PHE A 1 79 ? 10.103 9.276 6.217 1.00 55.38 79 PHE A C 1
ATOM 592 O O . PHE A 1 79 ? 9.099 9.537 5.561 1.00 55.38 79 PHE A O 1
ATOM 599 N N . GLY A 1 80 ? 10.118 9.382 7.549 1.00 55.97 80 GLY A N 1
ATOM 600 C CA . GLY A 1 80 ? 9.031 10.002 8.311 1.00 55.97 80 GLY A CA 1
ATOM 601 C C . GLY A 1 80 ? 7.810 9.114 8.562 1.00 55.97 80 GLY A C 1
ATOM 602 O O . GLY A 1 80 ? 6.820 9.604 9.102 1.00 55.97 80 GLY A O 1
ATOM 603 N N . VAL A 1 81 ? 7.863 7.817 8.236 1.00 72.88 81 VAL A N 1
ATOM 604 C CA . VAL A 1 81 ? 6.808 6.877 8.640 1.00 72.88 81 VAL A CA 1
ATOM 605 C C . VAL A 1 81 ? 7.046 6.447 10.086 1.00 72.88 81 VAL A C 1
ATOM 607 O O . VAL A 1 81 ? 7.798 5.516 10.378 1.00 72.88 81 VAL A O 1
ATOM 610 N N . SER A 1 82 ? 6.406 7.169 10.999 1.00 78.06 82 SER A N 1
ATOM 611 C CA . SER A 1 82 ? 6.311 6.853 12.422 1.00 78.06 82 SER A CA 1
ATOM 612 C C . SER A 1 82 ? 4.843 6.698 12.826 1.00 78.06 82 SER A C 1
ATOM 614 O O . SER A 1 82 ? 3.936 7.031 12.063 1.00 78.06 82 SER A O 1
ATOM 616 N N . ASN A 1 83 ? 4.600 6.178 14.030 1.00 86.69 83 ASN A N 1
ATOM 617 C CA . ASN A 1 83 ? 3.259 5.975 14.583 1.00 86.69 83 ASN A CA 1
ATOM 618 C C . ASN A 1 83 ? 2.362 5.035 13.765 1.00 86.69 83 ASN A C 1
ATOM 620 O O . ASN A 1 83 ? 1.142 5.182 13.815 1.00 86.69 83 ASN A O 1
ATOM 624 N N . VAL A 1 84 ? 2.929 4.065 13.040 1.00 88.62 84 VAL A N 1
ATOM 625 C CA . VAL A 1 84 ? 2.139 2.985 12.427 1.00 88.62 84 VAL A CA 1
ATOM 626 C C . VAL A 1 84 ? 1.448 2.206 13.544 1.00 88.62 84 VAL A C 1
ATOM 628 O O . VAL A 1 84 ? 2.110 1.771 14.490 1.00 88.62 84 VAL A O 1
ATOM 631 N N . ALA A 1 85 ? 0.130 2.035 13.449 1.00 88.50 85 ALA A N 1
ATOM 632 C CA . ALA A 1 85 ? -0.646 1.376 14.489 1.00 88.50 85 ALA A CA 1
ATOM 633 C C . ALA A 1 85 ? -0.138 -0.052 14.732 1.00 88.50 85 ALA A C 1
ATOM 635 O O . ALA A 1 85 ? 0.080 -0.784 13.760 1.00 88.50 85 ALA A O 1
ATOM 636 N N . PRO A 1 86 ? 0.056 -0.492 15.991 1.00 80.31 86 PRO A N 1
ATOM 637 C CA . PRO A 1 86 ? 0.271 -1.901 16.287 1.00 80.31 86 PRO A CA 1
ATOM 638 C C . PRO A 1 86 ? -0.821 -2.734 15.615 1.00 80.31 86 PRO A C 1
ATOM 640 O O . PRO A 1 86 ? -1.997 -2.395 15.710 1.00 80.31 86 PRO A O 1
ATOM 643 N N . LEU A 1 87 ? -0.433 -3.811 14.928 1.00 75.81 87 LEU A N 1
ATOM 644 C CA . LEU A 1 87 ? -1.348 -4.659 14.149 1.00 75.81 87 LEU A CA 1
ATOM 645 C C . LEU A 1 87 ? -2.016 -3.973 12.940 1.00 75.81 87 LEU A C 1
ATOM 647 O O . LEU A 1 87 ? -2.933 -4.560 12.372 1.00 75.81 87 LEU A O 1
ATOM 651 N N . SER A 1 88 ? -1.569 -2.776 12.532 1.00 79.00 88 SER A N 1
ATOM 652 C CA . SER A 1 88 ? -2.004 -2.140 11.281 1.00 79.00 88 SER A CA 1
ATOM 653 C C . SER A 1 88 ? -1.888 -3.131 10.141 1.00 79.00 88 SER A C 1
ATOM 655 O O . SER A 1 88 ? -0.804 -3.676 9.918 1.00 79.00 88 SER A O 1
ATOM 657 N N . ASP A 1 89 ? -2.963 -3.289 9.374 1.00 85.56 89 ASP A N 1
ATOM 658 C CA . ASP A 1 89 ? -2.835 -3.929 8.079 1.00 85.56 89 ASP A CA 1
ATOM 659 C C . ASP A 1 89 ? -1.904 -3.090 7.197 1.00 85.56 89 ASP A C 1
ATOM 661 O O . ASP A 1 89 ? -1.865 -1.857 7.299 1.00 85.56 89 ASP A O 1
ATOM 665 N N . ILE A 1 90 ? -1.093 -3.763 6.392 1.00 90.25 90 ILE A N 1
ATOM 666 C CA . ILE A 1 90 ? -0.210 -3.114 5.428 1.00 90.25 90 ILE A CA 1
ATOM 667 C C . ILE A 1 90 ? -0.510 -3.759 4.097 1.00 90.25 90 ILE A C 1
ATOM 669 O O . ILE A 1 90 ? -0.437 -4.976 3.967 1.00 90.25 90 ILE A O 1
ATOM 673 N N . THR A 1 91 ? -0.796 -2.939 3.098 1.00 94.00 91 THR A N 1
ATOM 674 C CA . THR A 1 91 ? -0.996 -3.412 1.732 1.00 94.00 91 THR A CA 1
ATOM 675 C C . THR A 1 91 ? -0.187 -2.570 0.767 1.00 94.00 91 THR A C 1
ATOM 677 O O . THR A 1 91 ? 0.125 -1.413 1.044 1.00 94.00 91 THR A O 1
ATOM 680 N N . ALA A 1 92 ? 0.215 -3.162 -0.349 1.00 92.56 92 ALA A N 1
ATOM 681 C CA . ALA A 1 92 ? 1.086 -2.510 -1.303 1.00 92.56 92 ALA A CA 1
ATOM 682 C C . ALA A 1 92 ? 0.698 -2.868 -2.729 1.00 92.56 92 ALA A C 1
ATOM 684 O O . ALA A 1 92 ? 0.303 -3.994 -3.024 1.00 92.56 92 ALA A O 1
ATOM 685 N N . VAL A 1 93 ? 0.869 -1.899 -3.619 1.00 92.44 93 VAL A N 1
ATOM 686 C CA . VAL A 1 93 ? 0.682 -2.064 -5.060 1.00 92.44 93 VAL A CA 1
ATOM 687 C C . VAL A 1 93 ? 1.905 -1.530 -5.779 1.00 92.44 93 VAL A C 1
ATOM 689 O O . VAL A 1 93 ? 2.513 -0.550 -5.340 1.00 92.44 93 VAL A O 1
ATOM 692 N N . ALA A 1 94 ? 2.271 -2.177 -6.879 1.00 89.62 94 ALA A N 1
ATOM 693 C CA . ALA A 1 94 ? 3.371 -1.745 -7.720 1.00 89.62 94 ALA A CA 1
ATOM 694 C C . ALA A 1 94 ? 3.002 -1.890 -9.193 1.00 89.62 94 ALA A C 1
ATOM 696 O O . ALA A 1 94 ? 2.408 -2.888 -9.594 1.00 89.62 94 ALA A O 1
ATOM 697 N N . TRP A 1 95 ? 3.388 -0.903 -9.993 1.00 88.38 95 TRP A N 1
ATOM 698 C CA . TRP A 1 95 ? 3.110 -0.860 -11.426 1.00 88.38 95 TRP A CA 1
ATOM 699 C C . TRP A 1 95 ? 4.268 -0.207 -12.179 1.00 88.38 95 TRP A C 1
ATOM 701 O O . TRP A 1 95 ? 5.216 0.307 -11.580 1.00 88.38 95 TRP A O 1
ATOM 711 N N . THR A 1 96 ? 4.219 -0.261 -13.510 1.00 85.44 96 THR A N 1
ATOM 712 C CA . THR A 1 96 ? 5.197 0.422 -14.366 1.00 85.44 96 THR A CA 1
ATOM 713 C C . THR A 1 96 ? 4.572 1.676 -14.952 1.00 85.44 96 THR A C 1
ATOM 715 O O . THR A 1 96 ? 3.511 1.608 -15.558 1.00 85.44 96 THR A O 1
ATOM 718 N N . PHE A 1 97 ? 5.248 2.812 -14.813 1.00 80.75 97 PHE A N 1
ATOM 719 C CA . PHE A 1 97 ? 4.855 4.075 -15.429 1.00 80.75 97 PHE A CA 1
ATOM 720 C C . PHE A 1 97 ? 6.079 4.721 -16.075 1.00 80.75 97 PHE A C 1
ATOM 722 O O . PHE A 1 97 ? 7.088 4.939 -15.403 1.00 80.75 97 PHE A O 1
ATOM 729 N N . ASN A 1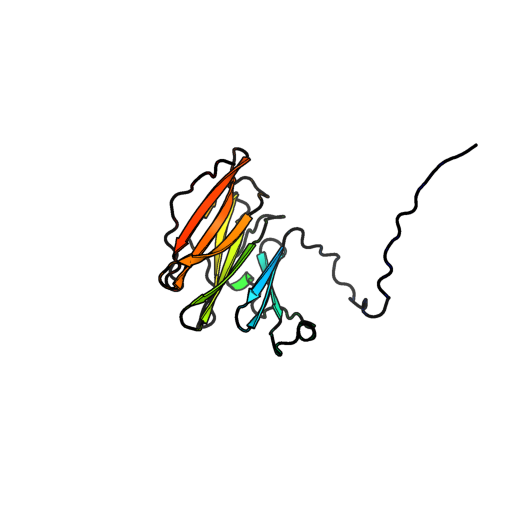 98 ? 6.006 4.995 -17.381 1.00 80.19 98 ASN A N 1
ATOM 730 C CA . ASN A 1 98 ? 7.112 5.540 -18.181 1.00 80.19 98 ASN A CA 1
ATOM 731 C C . ASN A 1 98 ? 8.443 4.782 -17.990 1.00 80.19 98 ASN A C 1
ATOM 733 O O . ASN A 1 98 ? 9.505 5.379 -17.836 1.00 80.19 98 ASN A O 1
ATOM 737 N N . GLY A 1 99 ? 8.381 3.445 -17.950 1.00 79.88 99 GLY A N 1
ATOM 738 C CA . GLY A 1 99 ? 9.555 2.580 -17.778 1.00 79.88 99 GLY A CA 1
ATOM 739 C C . GLY A 1 99 ? 10.126 2.525 -16.355 1.00 79.88 99 GLY A C 1
ATOM 740 O O . GLY A 1 99 ? 11.087 1.796 -16.117 1.00 79.88 99 GLY A O 1
ATOM 741 N N . ALA A 1 100 ? 9.538 3.244 -15.395 1.00 80.81 100 ALA A N 1
ATOM 742 C CA . ALA A 1 100 ? 9.911 3.193 -13.986 1.00 80.81 100 ALA A CA 1
ATOM 743 C C . ALA A 1 100 ? 8.914 2.354 -13.180 1.00 80.81 100 ALA A C 1
ATOM 745 O O . ALA A 1 100 ? 7.705 2.456 -13.380 1.00 80.81 100 ALA A O 1
ATOM 746 N N . THR A 1 101 ? 9.410 1.580 -12.212 1.00 83.88 101 THR A N 1
ATOM 747 C CA . THR A 1 101 ? 8.541 1.010 -11.174 1.00 83.88 101 THR A CA 1
ATOM 748 C C . THR A 1 101 ? 8.045 2.124 -10.262 1.00 83.88 101 THR A C 1
ATOM 750 O O . THR A 1 101 ? 8.831 2.948 -9.786 1.00 83.88 101 THR A O 1
ATOM 753 N N . LYS A 1 102 ? 6.745 2.107 -9.996 1.00 86.06 102 LYS A N 1
ATOM 754 C CA . LYS A 1 102 ? 6.089 2.885 -8.955 1.00 86.06 102 LYS A CA 1
ATOM 755 C C . LYS A 1 102 ? 5.555 1.923 -7.909 1.00 86.06 102 LYS A C 1
ATOM 757 O O . LYS A 1 102 ? 5.055 0.859 -8.269 1.00 86.06 102 LYS A O 1
ATOM 762 N N . THR A 1 103 ? 5.655 2.307 -6.644 1.00 88.00 103 THR A N 1
ATOM 763 C CA . THR A 1 103 ? 5.124 1.516 -5.530 1.00 88.00 103 THR A CA 1
ATOM 764 C C . THR A 1 103 ? 4.378 2.427 -4.580 1.00 88.00 103 THR A C 1
ATOM 766 O O . THR A 1 103 ? 4.851 3.522 -4.272 1.00 88.00 103 THR A O 1
ATOM 769 N N . ARG A 1 104 ? 3.238 1.957 -4.081 1.00 89.75 104 ARG A N 1
ATOM 770 C CA . ARG A 1 104 ? 2.513 2.568 -2.970 1.00 89.75 104 ARG A CA 1
ATOM 771 C C . ARG A 1 104 ? 2.332 1.549 -1.867 1.00 89.75 104 ARG A C 1
ATOM 773 O O . ARG A 1 104 ? 1.989 0.406 -2.152 1.00 89.75 104 ARG A O 1
ATOM 780 N N . VAL A 1 105 ? 2.546 1.980 -0.632 1.00 91.19 105 VAL A N 1
ATOM 781 C CA . VAL A 1 105 ? 2.318 1.172 0.565 1.00 91.19 105 VAL A CA 1
ATOM 782 C C . VAL A 1 105 ? 1.340 1.920 1.453 1.00 91.19 105 VAL A C 1
ATOM 784 O O . VAL A 1 105 ? 1.582 3.066 1.830 1.00 91.19 105 VAL A O 1
ATOM 787 N N . PHE A 1 106 ? 0.226 1.273 1.754 1.00 93.94 106 PHE A N 1
ATOM 788 C CA . PHE A 1 106 ? -0.847 1.789 2.585 1.00 93.94 106 PHE A CA 1
ATOM 789 C C . PHE A 1 106 ? -0.739 1.205 3.982 1.00 93.94 106 PHE A C 1
ATOM 791 O O . PHE A 1 106 ? -0.422 0.026 4.148 1.00 93.94 106 PHE A O 1
ATOM 798 N N . TYR A 1 107 ? -1.002 2.044 4.974 1.00 93.06 107 TYR A N 1
ATOM 799 C CA . TYR A 1 107 ? -0.904 1.689 6.382 1.00 93.06 107 TYR A CA 1
ATOM 800 C C . TYR A 1 107 ? -1.835 2.564 7.217 1.00 93.06 107 TYR A C 1
ATOM 802 O O . TYR A 1 107 ? -2.243 3.644 6.786 1.00 93.06 107 TYR A O 1
ATOM 810 N N . GLN A 1 108 ? -2.136 2.113 8.429 1.00 94.06 108 GLN A N 1
ATOM 811 C CA . GLN A 1 108 ? -2.883 2.864 9.426 1.00 94.06 108 GLN A CA 1
ATOM 812 C C . GLN A 1 108 ? -1.942 3.417 10.500 1.00 94.06 108 GLN A C 1
ATOM 814 O O . GLN A 1 108 ? -1.023 2.729 10.953 1.00 94.06 108 GLN A O 1
ATOM 819 N N . THR A 1 109 ? -2.164 4.654 10.935 1.00 93.00 109 THR A N 1
ATOM 820 C CA . THR A 1 109 ? -1.469 5.257 12.079 1.00 93.00 109 THR A CA 1
ATOM 821 C C . THR A 1 109 ? -2.256 5.109 13.385 1.00 93.00 109 THR A C 1
ATOM 823 O O . THR A 1 109 ? -3.441 4.789 13.378 1.00 93.00 109 THR A O 1
ATOM 826 N N . ASN A 1 110 ? -1.601 5.331 14.530 1.00 92.38 110 ASN A N 1
ATOM 827 C CA . ASN A 1 110 ? -2.182 5.205 15.880 1.00 92.38 110 ASN A CA 1
ATOM 828 C C . ASN A 1 110 ? -3.430 6.074 16.134 1.00 92.38 110 ASN A C 1
ATOM 830 O O . ASN A 1 110 ? -4.175 5.815 17.074 1.00 92.38 110 ASN A O 1
ATOM 834 N N . ASP A 1 111 ? -3.645 7.108 15.324 1.00 93.00 111 ASP A N 1
ATOM 835 C CA . ASP A 1 111 ? -4.822 7.984 15.349 1.00 93.00 111 ASP A CA 1
ATOM 836 C C . ASP A 1 111 ? -5.984 7.464 14.474 1.00 93.00 111 ASP A C 1
ATOM 838 O O . ASP A 1 111 ? -6.993 8.147 14.326 1.00 93.00 111 ASP A O 1
ATOM 842 N N . GLY A 1 112 ? -5.846 6.279 13.868 1.00 92.69 112 GLY A N 1
ATOM 843 C CA . GLY A 1 112 ? -6.830 5.686 12.961 1.00 92.69 112 GLY A CA 1
ATOM 844 C C . GLY A 1 112 ? -6.720 6.158 11.509 1.00 92.69 112 GLY A C 1
ATOM 845 O O . GLY A 1 112 ? -7.447 5.641 10.656 1.00 92.69 112 GLY A O 1
ATOM 846 N N . SER A 1 113 ? -5.816 7.094 11.195 1.00 94.25 113 SER A N 1
ATOM 847 C CA . SER A 1 113 ? -5.651 7.598 9.829 1.00 94.25 113 SER A CA 1
ATOM 848 C C . SER A 1 113 ? -5.042 6.533 8.915 1.00 94.25 113 SER A C 1
ATOM 850 O O . SER A 1 113 ? -3.970 6.000 9.196 1.00 94.25 113 SE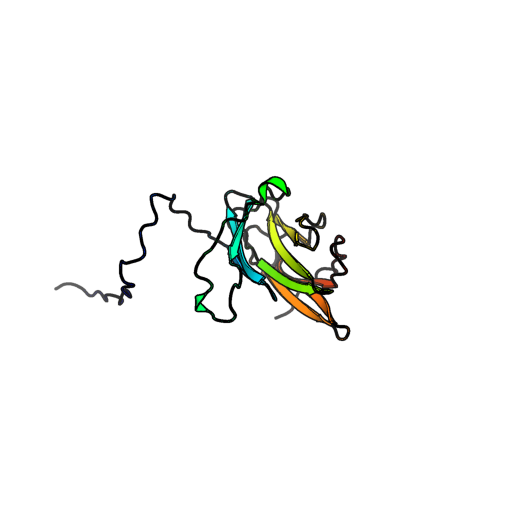R A O 1
ATOM 852 N N . ILE A 1 114 ? -5.679 6.267 7.776 1.00 94.88 114 ILE A N 1
ATOM 853 C CA . ILE A 1 114 ? -5.098 5.499 6.672 1.00 94.88 114 ILE A CA 1
ATOM 854 C C . ILE A 1 114 ? -4.275 6.456 5.809 1.00 94.88 114 ILE A C 1
ATOM 856 O O . ILE A 1 114 ? -4.767 7.496 5.361 1.00 94.88 114 ILE A O 1
ATOM 860 N N . ARG A 1 115 ? -3.010 6.108 5.582 1.00 93.06 115 ARG A N 1
ATOM 861 C CA . ARG A 1 115 ? -2.019 6.910 4.855 1.00 93.06 115 ARG A CA 1
ATOM 862 C C . ARG A 1 115 ? -1.323 6.067 3.798 1.00 93.06 115 ARG A C 1
ATOM 864 O O . ARG A 1 115 ? -1.448 4.843 3.776 1.00 93.06 115 ARG A O 1
ATOM 871 N N . VAL A 1 116 ? -0.582 6.737 2.922 1.00 90.38 116 VAL A N 1
ATOM 872 C CA . VAL A 1 116 ? 0.201 6.091 1.873 1.00 90.38 116 VAL A CA 1
ATOM 873 C C . VAL A 1 116 ? 1.616 6.657 1.833 1.00 90.38 116 VAL A C 1
ATOM 875 O O . VAL A 1 116 ? 1.833 7.862 1.949 1.00 90.38 116 VAL A O 1
ATOM 878 N N . MET A 1 117 ? 2.587 5.769 1.661 1.00 87.56 117 MET A N 1
ATOM 879 C CA . MET A 1 117 ? 3.942 6.120 1.250 1.00 87.56 117 MET A CA 1
ATOM 880 C C . MET A 1 117 ? 4.162 5.677 -0.195 1.00 87.56 117 MET A C 1
ATOM 882 O O . MET A 1 117 ? 3.640 4.646 -0.625 1.00 87.56 117 MET A O 1
ATOM 886 N N . MET A 1 118 ? 4.924 6.458 -0.950 1.00 86.06 118 MET A N 1
ATOM 887 C CA . MET A 1 118 ? 5.120 6.287 -2.387 1.00 86.06 118 MET A CA 1
ATOM 888 C C . MET A 1 118 ? 6.608 6.229 -2.746 1.00 86.06 118 MET A C 1
ATOM 890 O O . MET A 1 118 ? 7.417 6.944 -2.157 1.00 86.06 118 MET A O 1
ATOM 894 N N . CYS A 1 119 ? 6.964 5.384 -3.716 1.00 79.50 119 CYS A N 1
ATOM 895 C CA . CYS A 1 119 ? 8.328 5.213 -4.230 1.00 79.50 119 CYS A CA 1
ATOM 896 C C . CYS A 1 119 ? 8.409 5.481 -5.728 1.00 79.50 119 CYS A C 1
ATOM 898 O O . CYS A 1 119 ? 7.491 5.113 -6.472 1.00 79.50 119 CYS A O 1
ATOM 900 N N . CYS A 1 120 ? 9.541 6.052 -6.172 1.00 66.81 120 CYS A N 1
ATOM 901 C CA . CYS A 1 120 ? 9.780 6.348 -7.580 1.00 66.81 120 CYS A CA 1
ATOM 902 C C . CYS A 1 120 ? 11.210 6.774 -7.989 1.00 66.81 120 CYS A C 1
ATOM 904 O O . CYS A 1 120 ? 12.076 7.025 -7.154 1.00 66.81 120 CYS A O 1
ATOM 906 N N . GLN A 1 121 ? 11.413 6.830 -9.320 1.00 45.69 121 GLN A N 1
ATOM 907 C CA . GLN A 1 121 ? 12.654 7.128 -10.061 1.00 45.69 121 GLN A CA 1
ATOM 908 C C . GLN A 1 121 ? 13.414 8.356 -9.514 1.00 45.69 121 GLN A C 1
ATOM 910 O O . GLN A 1 121 ? 12.848 9.440 -9.426 1.00 45.69 121 GLN A O 1
ATOM 915 N N . ASN A 1 122 ? 14.707 8.155 -9.228 1.00 45.28 122 ASN A N 1
ATOM 916 C CA . ASN A 1 122 ? 15.611 8.968 -8.395 1.00 45.28 122 ASN A CA 1
ATOM 917 C C . ASN A 1 122 ? 15.278 8.928 -6.890 1.00 45.28 122 ASN A C 1
ATOM 919 O O . ASN A 1 122 ? 14.405 9.636 -6.410 1.00 45.28 122 ASN A O 1
ATOM 923 N N . PRO A 1 123 ? 16.009 8.095 -6.131 1.00 57.50 123 PRO A N 1
ATOM 924 C CA . PRO A 1 123 ? 15.495 7.077 -5.220 1.00 57.50 123 PRO A CA 1
ATOM 925 C C . PRO A 1 123 ? 14.999 7.670 -3.902 1.00 57.50 123 PRO A C 1
ATOM 927 O O . PRO A 1 123 ? 15.671 7.556 -2.875 1.00 57.50 123 PRO A O 1
ATOM 930 N N . GLN A 1 124 ? 13.836 8.311 -3.911 1.00 73.38 124 GLN A N 1
ATOM 931 C CA . GLN A 1 124 ? 13.277 8.866 -2.688 1.00 73.38 124 GLN A CA 1
ATOM 932 C C . GLN A 1 124 ? 11.858 8.369 -2.472 1.00 73.38 124 GLN A C 1
ATOM 934 O O . GLN A 1 124 ? 10.961 8.546 -3.295 1.00 73.38 124 GLN A O 1
ATOM 939 N N . TRP A 1 125 ? 11.693 7.699 -1.337 1.00 79.88 125 TRP A N 1
ATOM 940 C CA . TRP A 1 125 ? 10.391 7.468 -0.752 1.00 79.88 125 TRP A CA 1
ATOM 941 C C . TRP A 1 125 ? 9.858 8.778 -0.189 1.00 79.88 125 TRP A C 1
ATOM 943 O O . TRP A 1 125 ? 10.607 9.567 0.389 1.00 79.88 125 TRP A O 1
ATOM 953 N N . ALA A 1 126 ? 8.559 8.987 -0.337 1.00 80.31 126 ALA A N 1
ATOM 954 C CA . ALA A 1 126 ? 7.855 10.113 0.249 1.00 80.31 126 ALA A CA 1
ATOM 955 C C . ALA A 1 126 ? 6.573 9.630 0.923 1.00 80.31 126 ALA A C 1
ATOM 957 O O . ALA A 1 126 ? 5.955 8.656 0.490 1.00 80.31 126 ALA A O 1
ATOM 958 N N . VAL A 1 127 ? 6.165 10.326 1.979 1.00 82.62 127 VAL A N 1
ATOM 959 C CA . VAL A 1 127 ? 4.835 10.162 2.571 1.00 82.62 127 VAL A CA 1
ATOM 960 C C . VAL A 1 127 ? 3.882 11.099 1.840 1.00 82.62 127 VAL A C 1
ATOM 962 O O . VAL A 1 127 ? 4.177 12.284 1.688 1.00 82.62 127 VAL A O 1
ATOM 965 N N . ASP A 1 128 ? 2.742 10.578 1.393 1.00 83.06 128 ASP A N 1
ATOM 966 C CA . ASP A 1 128 ? 1.646 11.420 0.920 1.00 83.06 128 ASP A CA 1
ATOM 967 C C . ASP A 1 128 ? 1.072 12.185 2.120 1.00 83.06 128 ASP A C 1
ATOM 969 O O . ASP A 1 128 ? 0.657 11.557 3.102 1.00 83.06 128 ASP A O 1
ATOM 973 N N . PRO A 1 129 ? 1.035 13.528 2.089 1.00 82.12 129 PRO A N 1
ATOM 974 C CA . PRO A 1 129 ? 0.428 14.295 3.171 1.00 82.12 129 PRO A CA 1
ATOM 975 C C . PRO A 1 129 ? -1.077 14.014 3.317 1.00 82.12 129 PRO A C 1
ATOM 977 O O . PRO A 1 129 ? -1.648 14.288 4.377 1.00 82.12 129 PRO A O 1
ATOM 980 N N . THR A 1 130 ? -1.723 13.463 2.286 1.00 86.75 130 THR A N 1
ATOM 981 C CA . THR A 1 130 ? -3.159 13.187 2.268 1.00 86.75 130 THR A CA 1
ATOM 982 C C . THR A 1 130 ? -3.531 12.053 3.219 1.00 86.75 130 THR A C 1
ATOM 984 O O . THR A 1 130 ? -3.001 10.944 3.151 1.00 86.75 130 THR A O 1
ATOM 987 N N . VAL A 1 131 ? -4.517 12.308 4.081 1.00 92.69 131 VAL A N 1
ATOM 988 C CA . VAL A 1 131 ? -5.212 11.252 4.826 1.00 92.69 131 VAL A CA 1
ATOM 989 C C . VAL A 1 131 ? -6.264 10.631 3.909 1.00 92.69 131 VAL A C 1
ATOM 991 O O . VAL A 1 131 ? -7.180 11.312 3.440 1.00 92.69 131 VAL A O 1
ATOM 994 N N . ILE A 1 132 ? -6.128 9.333 3.642 1.00 93.44 132 ILE A N 1
ATOM 995 C CA . ILE A 1 132 ? -7.058 8.575 2.798 1.00 93.44 132 ILE A CA 1
ATOM 996 C C . ILE A 1 132 ? -8.411 8.463 3.490 1.00 93.44 132 ILE A C 1
ATOM 998 O O . ILE A 1 132 ? -9.447 8.715 2.875 1.00 93.44 132 ILE A O 1
ATOM 1002 N N . ALA A 1 133 ? -8.385 8.101 4.767 1.00 94.81 133 ALA A N 1
ATOM 1003 C CA . ALA A 1 133 ? -9.556 7.913 5.603 1.00 94.81 133 ALA A CA 1
ATOM 1004 C C . ALA A 1 133 ? -9.157 7.932 7.078 1.00 94.81 133 ALA A C 1
ATOM 1006 O O . ALA A 1 133 ? -7.980 7.796 7.405 1.00 94.81 133 ALA A O 1
ATOM 1007 N N . VAL A 1 134 ? -10.148 8.040 7.956 1.00 93.94 134 VAL A N 1
ATOM 1008 C CA . VAL A 1 134 ? -10.019 7.696 9.373 1.00 93.94 134 VAL A CA 1
ATOM 1009 C C . VAL A 1 134 ? -10.945 6.510 9.613 1.00 93.94 134 VAL A C 1
ATOM 1011 O O . VAL A 1 134 ? -12.128 6.587 9.282 1.00 93.94 134 VAL A O 1
ATOM 1014 N N . ALA A 1 135 ? -10.398 5.416 10.131 1.00 92.31 135 ALA A N 1
ATOM 1015 C CA . ALA A 1 135 ? -11.108 4.158 10.352 1.00 92.31 135 ALA A CA 1
ATOM 1016 C C . ALA A 1 135 ? -10.784 3.601 11.750 1.00 92.31 135 ALA A C 1
ATOM 1018 O O . ALA A 1 135 ? -9.798 4.040 12.359 1.00 92.31 135 ALA A O 1
ATOM 1019 N N . PRO A 1 136 ? -11.562 2.634 12.275 1.00 92.00 136 PRO A N 1
ATOM 1020 C CA . PRO A 1 136 ? -11.239 1.974 13.534 1.00 92.00 136 PRO A CA 1
ATOM 1021 C C . PRO A 1 136 ? -9.852 1.329 13.469 1.00 92.00 136 PRO A C 1
ATOM 1023 O O . PRO A 1 136 ? -9.405 0.900 12.405 1.00 92.00 136 PRO A O 1
ATOM 1026 N N . LEU A 1 137 ? -9.143 1.261 14.595 1.00 91.31 137 LEU A N 1
ATOM 1027 C CA . LEU A 1 137 ? -7.816 0.645 14.617 1.00 91.31 137 LEU A CA 1
ATOM 1028 C C . LEU A 1 137 ? -7.894 -0.852 14.292 1.00 91.31 137 LEU A C 1
ATOM 1030 O O . LEU A 1 137 ? -8.715 -1.572 14.857 1.00 91.31 137 LEU A O 1
ATOM 1034 N N . GLY A 1 138 ? -6.997 -1.315 13.421 1.00 87.62 138 GLY A N 1
ATOM 1035 C CA . GLY A 1 138 ? -6.870 -2.727 13.058 1.00 87.62 138 GLY A CA 1
ATOM 1036 C C . GLY A 1 138 ? -7.800 -3.190 11.933 1.00 87.62 138 GLY A C 1
ATOM 1037 O O . GLY A 1 138 ? -7.943 -4.398 11.744 1.00 87.62 138 GLY A O 1
ATOM 1038 N N . VAL A 1 139 ? -8.417 -2.268 11.186 1.00 89.56 139 VAL A N 1
ATOM 1039 C CA . VAL A 1 139 ? -9.181 -2.622 9.978 1.00 89.56 139 VAL A CA 1
ATOM 1040 C C . VAL A 1 139 ? -8.290 -3.245 8.912 1.00 89.56 139 VAL A C 1
ATOM 1042 O O . VAL A 1 139 ? -7.113 -2.899 8.785 1.00 89.56 139 VAL A O 1
ATOM 1045 N N . ASN A 1 140 ? -8.869 -4.143 8.113 1.00 88.94 140 ASN A N 1
ATOM 1046 C CA . ASN A 1 140 ? -8.184 -4.644 6.930 1.00 88.94 140 ASN A CA 1
ATOM 1047 C C . ASN A 1 140 ? -8.145 -3.550 5.858 1.00 88.94 140 ASN A C 1
ATOM 1049 O O . ASN A 1 140 ? -9.139 -2.856 5.620 1.00 88.94 140 ASN A O 1
ATOM 1053 N N . ILE A 1 141 ? -6.991 -3.410 5.212 1.00 93.00 141 ILE A N 1
ATOM 1054 C CA . ILE A 1 141 ? -6.771 -2.452 4.132 1.00 93.00 141 ILE A CA 1
ATOM 1055 C C . ILE A 1 141 ? -6.393 -3.256 2.899 1.00 93.00 141 ILE A C 1
ATOM 1057 O O . ILE A 1 141 ? -5.401 -3.983 2.881 1.00 93.00 141 ILE A O 1
ATOM 1061 N N . HIS A 1 142 ? -7.162 -3.091 1.834 1.00 94.06 142 HIS A N 1
ATOM 1062 C CA . HIS A 1 142 ? -6.884 -3.713 0.550 1.00 94.06 142 HIS A CA 1
ATOM 1063 C C . HIS A 1 142 ? -6.541 -2.639 -0.466 1.00 94.06 142 HIS A C 1
ATOM 1065 O O . HIS A 1 142 ? -7.093 -1.542 -0.444 1.00 94.06 142 HIS A O 1
ATOM 1071 N N . ALA A 1 143 ? -5.615 -2.954 -1.359 1.00 94.19 143 ALA A N 1
ATOM 1072 C CA . ALA A 1 143 ? -5.276 -2.082 -2.460 1.00 94.19 143 ALA A CA 1
ATOM 1073 C C . ALA A 1 143 ? -4.995 -2.920 -3.698 1.00 94.19 143 ALA A C 1
ATOM 1075 O O . ALA A 1 143 ? -4.445 -4.019 -3.607 1.00 94.19 143 ALA A O 1
ATOM 1076 N N . PHE A 1 144 ? -5.371 -2.388 -4.850 1.00 93.12 144 PHE A N 1
ATOM 1077 C CA . PHE A 1 144 ? -5.019 -2.955 -6.139 1.00 93.12 144 PHE A CA 1
ATOM 1078 C C . PHE A 1 144 ? -4.748 -1.836 -7.138 1.00 93.12 144 PHE A C 1
ATOM 1080 O O . PHE A 1 144 ? -5.181 -0.693 -6.966 1.00 93.12 144 PHE A O 1
ATOM 1087 N N . GLU A 1 145 ? -3.989 -2.176 -8.170 1.00 91.88 145 GLU A N 1
ATOM 1088 C CA . GLU A 1 145 ? -3.810 -1.329 -9.338 1.00 91.88 145 GLU A CA 1
ATOM 1089 C C . GLU A 1 145 ? -4.621 -1.908 -10.497 1.00 91.88 145 GLU A C 1
ATOM 1091 O O . GLU A 1 145 ? -4.788 -3.123 -10.624 1.00 91.88 145 GLU A O 1
ATOM 1096 N N . ALA A 1 146 ? -5.171 -1.010 -11.300 1.00 89.44 146 ALA A N 1
ATOM 1097 C CA . ALA A 1 146 ? -5.781 -1.296 -12.582 1.00 89.44 146 ALA A CA 1
ATOM 1098 C C . ALA A 1 146 ? -5.293 -0.247 -13.577 1.00 89.44 146 ALA A C 1
ATOM 1100 O O . ALA A 1 146 ? -4.973 0.867 -13.183 1.00 89.44 146 ALA A O 1
ATOM 1101 N N . SER A 1 147 ? -5.297 -0.552 -14.867 1.00 86.31 147 SER A N 1
ATOM 1102 C CA . SER A 1 147 ? -4.976 0.439 -15.893 1.00 86.31 147 SER A CA 1
ATOM 1103 C C . SER A 1 147 ? -6.245 0.909 -16.600 1.00 86.31 147 SER A C 1
ATOM 1105 O O . SER A 1 147 ? -7.148 0.111 -16.861 1.00 86.31 147 SER A O 1
ATOM 1107 N N . ASP A 1 148 ? -6.326 2.200 -16.914 1.00 82.00 148 ASP A N 1
ATOM 1108 C CA . ASP A 1 148 ? -7.396 2.731 -17.756 1.00 82.00 148 ASP A CA 1
ATOM 1109 C C . ASP A 1 148 ? -7.154 2.444 -19.251 1.00 82.00 148 ASP A C 1
ATOM 1111 O O . ASP A 1 148 ? -6.137 1.873 -19.654 1.00 82.00 148 ASP A O 1
ATOM 1115 N N . SER A 1 149 ? -8.088 2.869 -20.107 1.00 79.00 149 SER A N 1
ATOM 1116 C CA . SER A 1 149 ? -7.989 2.684 -21.561 1.00 79.00 149 SER A CA 1
ATOM 1117 C C . SER A 1 149 ? -6.818 3.428 -22.216 1.00 79.00 149 SER A C 1
ATOM 1119 O O . SER A 1 149 ? -6.522 3.186 -23.383 1.00 79.00 149 SER A O 1
ATOM 1121 N N . THR A 1 150 ? -6.174 4.351 -21.499 1.00 79.56 150 THR A N 1
ATOM 1122 C CA . THR A 1 150 ? -4.997 5.109 -21.949 1.00 79.56 150 THR A CA 1
ATOM 1123 C C . THR A 1 150 ? -3.684 4.514 -21.436 1.00 79.56 150 THR A C 1
ATOM 1125 O O . THR A 1 150 ? -2.613 4.985 -21.814 1.00 79.56 150 THR A O 1
ATOM 1128 N N . GLY A 1 151 ? -3.751 3.465 -20.606 1.00 76.62 151 GLY A N 1
ATOM 1129 C CA . GLY A 1 151 ? -2.595 2.863 -19.945 1.00 76.62 151 GLY A CA 1
ATOM 1130 C C . GLY A 1 151 ? -2.148 3.605 -18.683 1.00 76.62 151 GLY A C 1
ATOM 1131 O O . GLY A 1 151 ? -1.062 3.327 -18.174 1.00 76.62 151 GLY A O 1
ATOM 1132 N N . SER A 1 152 ? -2.952 4.541 -18.171 1.00 82.94 152 SER A N 1
ATOM 1133 C CA . SER A 1 152 ? -2.675 5.214 -16.900 1.00 82.94 152 SER A CA 1
ATOM 1134 C C . SER A 1 152 ? -3.058 4.308 -15.735 1.00 82.94 152 SER A C 1
ATOM 1136 O O . SER A 1 152 ? -4.106 3.662 -15.759 1.00 82.94 152 SER A O 1
ATOM 1138 N N . ALA A 1 153 ? -2.225 4.281 -14.696 1.00 87.50 153 ALA A N 1
ATOM 1139 C CA . ALA A 1 153 ? -2.492 3.482 -13.509 1.00 87.50 153 ALA A CA 1
ATOM 1140 C C . ALA A 1 153 ? -3.551 4.147 -12.620 1.00 87.50 153 ALA A C 1
ATOM 1142 O O . ALA A 1 153 ? -3.426 5.305 -12.211 1.00 87.50 153 ALA A O 1
ATOM 1143 N N . ILE A 1 154 ? -4.574 3.376 -12.285 1.00 91.06 154 ILE A N 1
ATOM 1144 C CA . ILE A 1 154 ? -5.591 3.647 -11.280 1.00 91.06 154 ILE A CA 1
ATOM 1145 C C . ILE A 1 154 ? -5.226 2.831 -10.050 1.00 91.06 154 ILE A C 1
ATOM 1147 O O . ILE A 1 154 ? -5.189 1.603 -10.087 1.00 91.06 154 ILE A O 1
ATOM 1151 N N . VAL A 1 155 ? -5.005 3.513 -8.936 1.00 92.62 155 VAL A N 1
ATOM 1152 C CA . VAL A 1 155 ? -4.786 2.867 -7.646 1.00 92.62 155 VAL A CA 1
ATOM 1153 C C . VAL A 1 155 ? -6.060 2.976 -6.836 1.00 92.62 155 VAL A C 1
ATOM 1155 O O . VAL A 1 155 ? -6.527 4.083 -6.561 1.00 92.62 155 VAL A O 1
ATOM 1158 N N . VAL A 1 156 ? -6.601 1.829 -6.442 1.00 94.56 156 VAL A N 1
ATOM 1159 C CA . VAL A 1 156 ? -7.777 1.725 -5.580 1.00 94.56 156 VAL A CA 1
ATOM 1160 C C . VAL A 1 156 ? -7.327 1.246 -4.211 1.00 94.56 156 VAL A C 1
ATOM 1162 O O . VAL A 1 156 ? -6.521 0.324 -4.104 1.00 94.56 156 VAL A O 1
ATOM 1165 N N . VAL A 1 157 ? -7.857 1.874 -3.167 1.00 95.56 157 VAL A N 1
ATOM 1166 C CA . VAL A 1 157 ? -7.703 1.447 -1.778 1.00 95.56 157 VAL A CA 1
ATOM 1167 C C . VAL A 1 157 ? -9.083 1.304 -1.159 1.00 95.56 157 VAL A C 1
ATOM 1169 O O . VAL A 1 157 ? -9.929 2.186 -1.315 1.00 95.56 157 VAL A O 1
ATOM 1172 N N . SER A 1 158 ? -9.307 0.199 -0.462 1.00 95.88 158 SER A N 1
ATOM 1173 C CA . SER A 1 158 ? -10.556 -0.099 0.226 1.00 95.88 158 SER A CA 1
ATOM 1174 C C . SER A 1 158 ? -10.309 -0.555 1.657 1.00 95.88 158 SER A C 1
ATOM 1176 O O . SER A 1 158 ? -9.309 -1.215 1.940 1.00 95.88 158 SER A O 1
ATOM 1178 N N . TRP A 1 159 ? -11.229 -0.218 2.549 1.00 94.81 159 TRP A N 1
ATOM 1179 C CA . TRP A 1 159 ? -11.166 -0.524 3.973 1.00 94.81 159 TRP A CA 1
ATOM 1180 C C . TRP A 1 159 ? -12.576 -0.726 4.534 1.00 94.81 159 TRP A C 1
ATOM 1182 O O . TRP A 1 159 ? -13.561 -0.311 3.925 1.00 94.81 159 TRP A O 1
ATOM 1192 N N . GLU A 1 160 ? -12.668 -1.352 5.701 1.00 92.69 160 GLU A N 1
ATOM 1193 C CA . GLU A 1 160 ? -13.909 -1.416 6.474 1.00 92.69 160 GLU A CA 1
ATOM 1194 C C . GLU A 1 160 ? -14.069 -0.129 7.299 1.00 92.69 160 GLU A C 1
ATOM 1196 O O . GLU A 1 160 ? -13.156 0.263 8.027 1.00 92.69 160 GLU A O 1
ATOM 1201 N N . ASP A 1 161 ? -15.185 0.580 7.147 1.00 90.69 161 ASP A N 1
ATOM 1202 C CA . ASP A 1 161 ? -15.435 1.836 7.856 1.00 90.69 161 ASP A CA 1
ATOM 1203 C C . ASP A 1 161 ? -15.961 1.632 9.293 1.00 90.69 161 ASP A C 1
ATOM 1205 O O . ASP A 1 161 ? -16.090 0.517 9.796 1.00 90.69 161 ASP A O 1
ATOM 1209 N N . ASN A 1 162 ? -16.286 2.733 9.982 1.00 89.62 162 ASN A N 1
ATOM 1210 C CA . ASN A 1 162 ? -16.807 2.700 11.357 1.00 89.62 162 ASN A CA 1
ATOM 1211 C C . ASN A 1 162 ? -18.163 1.976 11.499 1.00 89.62 162 ASN A C 1
ATOM 1213 O O . ASN A 1 162 ? -18.600 1.732 12.623 1.00 89.62 162 ASN A O 1
ATOM 1217 N N . LEU A 1 163 ? -18.852 1.690 10.393 1.00 90.06 163 LEU A N 1
ATOM 1218 C CA . LEU A 1 163 ? -20.136 0.994 10.347 1.00 90.06 163 LEU A CA 1
ATOM 1219 C C . LEU A 1 163 ? -19.987 -0.462 9.883 1.00 90.06 163 LEU A C 1
ATOM 1221 O O . LEU A 1 163 ? -20.998 -1.145 9.712 1.00 90.06 163 LEU A O 1
ATOM 1225 N N . GLY A 1 164 ? -18.758 -0.939 9.673 1.00 88.69 164 GLY A N 1
ATOM 1226 C CA . GLY A 1 164 ? -18.498 -2.277 9.151 1.00 88.69 164 GLY A CA 1
ATOM 1227 C C . GLY A 1 164 ? -18.712 -2.400 7.640 1.00 88.69 164 GLY A C 1
ATOM 1228 O O . GLY A 1 164 ? -18.836 -3.511 7.130 1.00 88.69 164 GLY A O 1
ATOM 1229 N N . GLN A 1 165 ? -18.818 -1.283 6.910 1.00 91.62 165 GLN A N 1
ATOM 1230 C CA . GLN A 1 165 ? -19.078 -1.296 5.471 1.00 91.62 165 GLN A CA 1
ATOM 1231 C C . GLN A 1 165 ? -17.781 -1.160 4.677 1.00 91.62 165 GLN A C 1
ATOM 1233 O O . GLN A 1 165 ? -16.898 -0.368 5.017 1.00 91.62 165 GLN A O 1
ATOM 1238 N N . LEU A 1 166 ? -17.675 -1.907 3.576 1.00 94.69 166 LEU A N 1
ATOM 1239 C CA . LEU A 1 166 ? -16.543 -1.789 2.666 1.00 94.69 166 LEU A CA 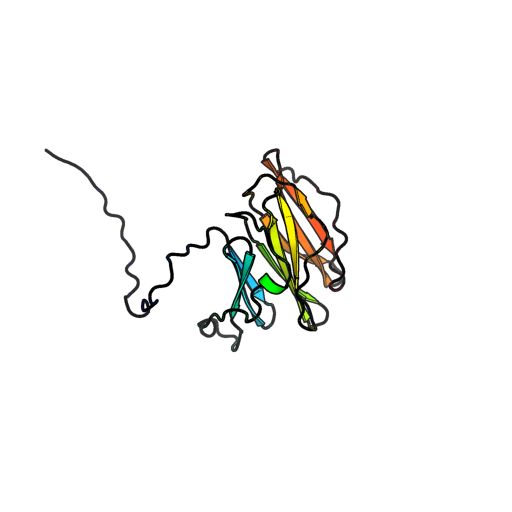1
ATOM 1240 C C . LEU A 1 166 ? -16.622 -0.447 1.932 1.00 94.69 166 LEU A C 1
ATOM 1242 O O . LEU A 1 166 ? -17.534 -0.207 1.144 1.00 94.69 166 LEU A O 1
ATOM 1246 N N . THR A 1 167 ? -15.650 0.421 2.170 1.00 95.88 167 THR A N 1
ATOM 1247 C CA . THR A 1 167 ? -15.530 1.739 1.544 1.00 95.88 167 THR A CA 1
ATOM 1248 C C . THR A 1 167 ? -14.253 1.799 0.721 1.00 95.88 167 THR A C 1
ATOM 1250 O O . THR A 1 167 ? -13.250 1.197 1.093 1.00 95.88 167 THR A O 1
ATOM 1253 N N . GLN A 1 168 ? -14.267 2.520 -0.401 1.00 96.25 168 GLN A N 1
ATOM 1254 C CA . GLN A 1 168 ? -13.092 2.694 -1.251 1.00 96.25 168 GLN A CA 1
ATOM 1255 C C . GLN A 1 168 ? -12.848 4.140 -1.680 1.00 96.25 168 GLN A C 1
ATOM 1257 O O . GLN A 1 168 ? -13.761 4.965 -1.745 1.00 96.25 168 GLN A O 1
ATOM 1262 N N . ARG A 1 169 ? -11.597 4.419 -2.047 1.00 95.50 169 ARG A N 1
ATOM 1263 C CA . ARG A 1 169 ? -11.169 5.592 -2.818 1.00 95.50 169 ARG A CA 1
ATOM 1264 C C . ARG A 1 169 ? -10.255 5.142 -3.937 1.00 95.50 169 ARG A C 1
ATOM 1266 O O . ARG A 1 169 ? -9.587 4.115 -3.831 1.00 95.50 169 ARG A O 1
ATOM 1273 N N . TYR A 1 170 ? -10.175 5.952 -4.979 1.00 93.75 170 TYR A N 1
ATOM 1274 C CA . TYR A 1 170 ? -9.213 5.737 -6.044 1.00 93.75 170 TYR A CA 1
ATOM 1275 C C . TYR A 1 170 ? -8.496 7.025 -6.418 1.00 93.75 170 TYR A C 1
ATOM 1277 O O . TYR A 1 170 ? -8.935 8.134 -6.106 1.00 93.75 170 TYR A O 1
ATOM 1285 N N . THR A 1 171 ? -7.376 6.867 -7.103 1.00 90.62 171 THR A N 1
ATOM 1286 C CA . THR A 1 171 ? -6.680 7.960 -7.767 1.00 90.62 171 THR A CA 1
ATOM 1287 C C . THR A 1 171 ? -6.054 7.457 -9.055 1.00 90.62 171 THR A C 1
ATOM 1289 O O . THR A 1 171 ? -5.613 6.311 -9.135 1.00 90.62 171 THR A O 1
ATOM 1292 N N . THR A 1 172 ? -6.031 8.313 -10.066 1.00 86.94 172 THR A N 1
ATOM 1293 C CA . THR A 1 172 ? -5.221 8.122 -11.266 1.00 86.94 172 THR A CA 1
ATOM 1294 C C . THR A 1 172 ? -3.846 8.702 -10.970 1.00 86.94 172 THR A C 1
ATOM 1296 O O . THR A 1 172 ? -3.718 9.913 -10.765 1.00 86.94 172 THR A O 1
ATOM 1299 N N . ASP A 1 173 ? -2.827 7.853 -10.872 1.00 69.81 173 ASP A N 1
ATOM 1300 C CA . ASP A 1 173 ? -1.495 8.319 -10.499 1.00 69.81 173 ASP A CA 1
ATOM 1301 C C . ASP A 1 173 ? -0.797 8.962 -11.701 1.00 69.81 173 ASP A C 1
ATOM 1303 O O . ASP A 1 173 ? -0.429 8.298 -12.672 1.00 69.81 173 ASP A O 1
ATOM 1307 N N . VAL A 1 174 ? -0.592 10.274 -11.599 1.00 60.69 174 VAL A N 1
ATOM 1308 C CA . VAL A 1 174 ? 0.253 11.061 -12.490 1.00 60.69 174 VAL A CA 1
ATOM 1309 C C . VAL A 1 174 ? 1.521 11.474 -11.736 1.00 60.69 174 VAL A C 1
ATOM 1311 O O . VAL A 1 174 ? 1.632 12.561 -11.181 1.00 60.69 174 VAL A O 1
ATOM 1314 N N . ASN A 1 175 ? 2.527 10.600 -11.769 1.00 64.31 175 ASN A N 1
ATOM 1315 C CA . ASN A 1 175 ? 3.934 10.956 -11.564 1.00 64.31 175 ASN A CA 1
ATOM 1316 C C . ASN A 1 175 ? 4.344 11.512 -10.178 1.00 64.31 175 ASN A C 1
ATOM 1318 O O . ASN A 1 175 ? 4.918 12.595 -10.103 1.00 64.31 175 ASN A O 1
ATOM 1322 N N . ASN A 1 176 ? 4.177 10.745 -9.093 1.00 59.81 176 ASN A N 1
ATOM 1323 C CA . ASN A 1 176 ? 4.792 11.016 -7.767 1.00 59.81 176 ASN A CA 1
ATOM 1324 C C . ASN A 1 176 ? 4.465 12.376 -7.132 1.00 59.81 176 ASN A C 1
ATOM 1326 O O . ASN A 1 176 ? 5.119 12.797 -6.177 1.00 59.81 176 ASN A O 1
ATOM 1330 N N . VAL A 1 177 ? 3.493 13.088 -7.683 1.00 66.81 177 VAL A N 1
ATOM 1331 C CA . VAL A 1 177 ? 2.853 14.212 -7.018 1.00 66.81 177 VAL A CA 1
ATOM 1332 C C . VAL A 1 177 ? 1.865 13.616 -6.026 1.00 66.81 177 VAL A C 1
ATOM 1334 O O . VAL A 1 177 ? 1.326 12.537 -6.277 1.00 66.81 177 VAL A O 1
ATOM 1337 N N . ALA A 1 178 ? 1.627 14.306 -4.907 1.00 71.94 178 ALA A N 1
ATOM 1338 C CA . ALA A 1 178 ? 0.559 13.930 -3.990 1.00 71.94 178 ALA A CA 1
ATOM 1339 C C . ALA A 1 178 ? -0.741 13.728 -4.800 1.00 71.94 178 ALA A C 1
ATOM 1341 O O . ALA A 1 178 ? -1.233 14.682 -5.414 1.00 71.94 178 ALA A O 1
ATOM 1342 N N . PRO A 1 179 ? -1.251 12.492 -4.900 1.00 78.50 179 PRO A N 1
ATOM 1343 C CA . PRO A 1 179 ? -2.412 12.196 -5.719 1.00 78.50 179 PRO A CA 1
ATOM 1344 C C . PRO A 1 179 ? -3.643 12.949 -5.237 1.00 78.50 179 PRO A C 1
ATOM 1346 O O . PRO A 1 179 ? -3.911 13.061 -4.042 1.00 78.50 179 PRO A O 1
ATOM 1349 N N . THR A 1 180 ? -4.469 13.372 -6.189 1.00 87.69 180 THR A N 1
ATOM 1350 C CA . THR A 1 180 ? -5.843 13.747 -5.861 1.00 87.69 180 THR A CA 1
ATOM 1351 C C . THR A 1 180 ? -6.670 12.473 -5.749 1.00 87.69 180 THR A C 1
ATOM 1353 O O . THR A 1 180 ? -6.832 11.729 -6.717 1.00 87.69 180 THR A O 1
ATOM 1356 N N . TRP A 1 181 ? -7.162 12.202 -4.547 1.00 91.50 181 TRP A N 1
ATOM 1357 C CA . TRP A 1 181 ? -8.006 11.050 -4.257 1.00 91.50 181 TRP A CA 1
ATOM 1358 C C . TRP A 1 181 ? -9.484 11.381 -4.471 1.00 91.50 181 TRP A C 1
ATOM 1360 O O . TRP A 1 181 ? -9.944 12.443 -4.046 1.00 91.50 181 TRP A O 1
ATOM 1370 N N . SER A 1 182 ? -10.243 10.446 -5.049 1.00 94.56 182 SER A N 1
ATOM 1371 C CA . SER A 1 182 ? -11.705 10.531 -5.183 1.00 94.56 182 SER A CA 1
ATOM 1372 C C . SER A 1 182 ? -12.384 10.764 -3.831 1.00 94.56 182 SER A C 1
ATOM 1374 O O . SER A 1 182 ? -11.779 10.542 -2.784 1.00 94.56 182 SER A O 1
ATOM 1376 N N . THR A 1 183 ? -13.657 11.149 -3.797 1.00 94.31 183 THR A N 1
ATOM 1377 C CA . THR A 1 183 ? -14.435 11.030 -2.553 1.00 94.31 183 THR A CA 1
ATOM 1378 C C . THR A 1 183 ? -14.571 9.551 -2.155 1.00 94.31 183 THR A C 1
ATOM 1380 O O . THR A 1 183 ? -14.572 8.694 -3.047 1.00 94.31 183 THR A O 1
ATOM 1383 N N . PRO A 1 184 ? -14.659 9.224 -0.851 1.00 94.31 184 PRO A N 1
ATOM 1384 C CA . PRO A 1 184 ? -14.985 7.870 -0.409 1.00 94.31 184 PRO A CA 1
ATOM 1385 C C . PRO A 1 184 ? -16.327 7.400 -0.976 1.00 94.31 184 PRO A C 1
ATOM 1387 O O . PRO A 1 184 ? -17.278 8.180 -1.038 1.00 94.31 184 PRO A O 1
ATOM 1390 N N . VAL A 1 185 ? -16.397 6.130 -1.371 1.00 95.69 185 VAL A N 1
ATOM 1391 C CA . VAL A 1 185 ? -17.620 5.475 -1.848 1.00 95.69 185 VAL A CA 1
ATOM 1392 C C . VAL A 1 185 ? -17.792 4.155 -1.111 1.00 95.69 185 VAL A C 1
ATOM 1394 O O . VAL A 1 185 ? -16.905 3.303 -1.162 1.00 95.69 185 VAL A O 1
ATOM 1397 N N . THR A 1 186 ? -18.931 3.983 -0.450 1.00 94.38 186 THR A N 1
ATOM 1398 C CA . THR A 1 186 ? -19.326 2.713 0.162 1.00 94.38 186 THR A CA 1
ATOM 1399 C C . THR A 1 186 ? -19.807 1.748 -0.918 1.00 94.38 186 THR A C 1
ATOM 1401 O O . THR A 1 186 ? -20.633 2.099 -1.762 1.00 94.38 186 THR A O 1
ATOM 1404 N N . ILE A 1 187 ? -19.286 0.527 -0.896 1.00 89.44 187 ILE A N 1
ATOM 1405 C CA . ILE A 1 187 ? -19.640 -0.555 -1.805 1.00 89.44 187 ILE A CA 1
ATOM 1406 C C . ILE A 1 187 ? -20.756 -1.365 -1.144 1.00 89.44 187 ILE A C 1
ATOM 1408 O O . ILE A 1 187 ? -20.540 -2.015 -0.124 1.00 89.44 187 ILE A O 1
ATOM 1412 N N . SER A 1 188 ? -21.958 -1.328 -1.719 1.00 75.75 188 SER A N 1
ATOM 1413 C CA . SER A 1 188 ? -23.031 -2.243 -1.328 1.00 75.75 188 SER A CA 1
ATOM 1414 C C . SER A 1 188 ? -22.682 -3.648 -1.818 1.00 75.75 188 SER A C 1
ATOM 1416 O O . SER A 1 188 ? -22.559 -3.850 -3.029 1.00 75.75 188 SER A O 1
ATOM 1418 N N . THR A 1 189 ? -22.509 -4.593 -0.899 1.00 60.41 189 THR A N 1
ATOM 1419 C CA . THR A 1 189 ? -22.397 -6.025 -1.217 1.00 60.41 189 THR A CA 1
ATOM 1420 C C . THR A 1 189 ? -23.757 -6.687 -1.303 1.00 60.41 189 THR A C 1
ATOM 1422 O O . THR A 1 189 ? -24.624 -6.301 -0.486 1.00 60.41 189 THR A O 1
#